Protein AF-A0A5N5SXF2-F1 (afdb_monomer_lite)

Sequence (276 aa):
YEFKPVAGTAQCWAIAVRDNFENQRIPSYTVRIRQNPEGLQEINGKEMPPDKIMENVTCDQGFTLMTVYKIKDGYKVLLVYTLTAVVKSSAITIFPVDGNMRHAVRGLCGNFNIKRDDDKIGPKGCLYTDDQLFEYSWTSSEGDGCDQKKEEQMQTQVKNYQKNCPKRRNTSSKLDFTNIYQLTDDDCTENIYPVQKKGPTWCAAYEPTLKCKSGCVQVGFKLTKVNAGCWPSDKVPDDVIPGEKKGYITNPPAEKAPVNVILAVKEAKSCVKQKH

Radius of gyration: 22.97 Å; chains: 1; bounding box: 52×39×68 Å

Foldseek 3Di:
DEWADAAADPFKIKDFACDPPDPDPDGPDIWIWGAALQKTQDIPPHGDPPPDQKDFDADPVRHGQWMWGDDPAYIWIGGPPFWIWGIGSVDIDIGGLDPVQQQVYAYCCARNVQDPQQRLQAPLQFRDPDSLLSNLSRYDNDDPRHPVVVNVVSVVVNVVCSVDGDGDDPPPDDDDDDRPAPLPLVVFWAWWWFWDDDPQKIKTFQGTFIDGDPQKDQTDWDWDKGKIAIDGPVDQDPQCVVCVVVRTGRHGDPDHHPDIDIDTDIGRPGIHHDDD

InterPro domains:
  IPR001846 von Willebrand factor, type D domain [PF00094] (28-125)
  IPR001846 von Willebrand factor, type D domain [PS51233] (1-147)

pLDDT: mean 76.85, std 16.62, range [33.41, 97.56]

Structure (mmCIF, N/CA/C/O backbone):
data_AF-A0A5N5SXF2-F1
#
_entry.id   AF-A0A5N5SXF2-F1
#
loop_
_atom_site.group_PDB
_atom_site.id
_atom_site.type_symbol
_atom_site.label_atom_id
_atom_site.label_alt_id
_atom_site.label_comp_id
_atom_site.label_asym_id
_atom_site.label_entity_id
_atom_site.label_seq_id
_atom_site.pdbx_PDB_ins_code
_atom_site.Cartn_x
_atom_site.Cartn_y
_atom_site.Cartn_z
_atom_site.occupancy
_atom_site.B_iso_or_equiv
_atom_site.auth_seq_id
_atom_site.auth_comp_id
_atom_site.auth_asym_id
_atom_site.auth_atom_id
_atom_site.pdbx_PDB_model_num
ATOM 1 N N . TYR A 1 1 ? -5.793 10.314 7.765 1.00 46.44 1 TYR A N 1
ATOM 2 C CA . TYR A 1 1 ? -6.317 8.963 7.474 1.00 46.44 1 TYR A CA 1
ATOM 3 C C . TYR A 1 1 ? -6.719 8.289 8.770 1.00 46.44 1 TYR A C 1
ATOM 5 O O . TYR A 1 1 ? -5.975 8.435 9.732 1.00 46.44 1 TYR A O 1
ATOM 13 N N . GLU A 1 2 ? -7.879 7.636 8.826 1.00 48.69 2 GLU A N 1
ATOM 14 C CA . GLU A 1 2 ? -8.277 6.779 9.955 1.00 48.69 2 GLU A CA 1
ATOM 15 C C . GLU A 1 2 ? -8.451 5.339 9.485 1.00 48.69 2 GLU A C 1
ATOM 17 O O . GLU A 1 2 ? -9.090 5.113 8.461 1.00 48.69 2 GLU A O 1
ATOM 22 N N . PHE A 1 3 ? -7.926 4.384 10.249 1.00 48.50 3 PHE A N 1
ATOM 23 C CA . PHE A 1 3 ? -8.147 2.957 10.015 1.00 48.50 3 PHE A CA 1
ATOM 24 C C . PHE A 1 3 ? -9.065 2.402 11.089 1.00 48.50 3 PHE A C 1
ATOM 26 O O . PHE A 1 3 ? -8.728 2.471 12.274 1.00 48.50 3 PHE A O 1
ATOM 33 N N . LYS A 1 4 ? -10.215 1.878 10.669 1.00 47.88 4 LYS A N 1
ATOM 34 C CA . LYS A 1 4 ? -11.230 1.328 11.566 1.00 47.88 4 LYS A CA 1
ATOM 35 C C . LYS A 1 4 ? -11.460 -0.141 11.222 1.00 47.88 4 LYS A C 1
ATOM 37 O O . LYS A 1 4 ? -11.756 -0.423 10.057 1.00 47.88 4 LYS A O 1
ATOM 42 N N . PRO A 1 5 ? -11.320 -1.069 12.180 1.00 50.00 5 PRO A N 1
ATOM 43 C CA . PRO A 1 5 ? -11.905 -2.385 12.017 1.00 50.00 5 PRO A CA 1
ATOM 44 C C . PRO A 1 5 ? -13.432 -2.244 12.087 1.00 50.00 5 PRO A C 1
ATOM 46 O O . PRO A 1 5 ? -13.971 -1.349 12.745 1.00 50.00 5 PRO A O 1
ATOM 49 N N . VAL A 1 6 ? -14.135 -3.129 11.404 1.00 46.84 6 VAL A N 1
ATOM 50 C CA . VAL A 1 6 ? -15.569 -3.343 11.607 1.00 46.84 6 VAL A CA 1
ATOM 51 C C . VAL A 1 6 ? -15.726 -4.534 12.553 1.00 46.84 6 VAL A C 1
ATOM 53 O O . VAL A 1 6 ? -14.992 -5.515 12.428 1.00 46.84 6 VAL A O 1
ATOM 56 N N . ALA A 1 7 ? -16.635 -4.442 13.525 1.00 41.31 7 ALA A N 1
ATOM 57 C CA . ALA A 1 7 ? -16.819 -5.485 14.532 1.00 41.31 7 ALA A CA 1
ATOM 58 C C . ALA A 1 7 ? -17.213 -6.842 13.908 1.00 41.31 7 ALA A C 1
ATOM 60 O O . ALA A 1 7 ? -17.853 -6.910 12.863 1.00 41.31 7 ALA A O 1
ATOM 61 N N . GLY A 1 8 ? -16.854 -7.942 14.579 1.00 39.03 8 GLY A N 1
ATOM 62 C CA . GLY A 1 8 ? -17.520 -9.240 14.404 1.00 39.03 8 GLY A CA 1
ATOM 63 C C . GLY A 1 8 ? -17.156 -10.097 13.189 1.00 39.03 8 GLY A C 1
ATOM 64 O O . GLY A 1 8 ? -17.592 -11.242 13.130 1.00 39.03 8 GLY A O 1
ATOM 65 N N . THR A 1 9 ? -16.306 -9.639 12.274 1.00 36.22 9 THR A N 1
ATOM 66 C CA . THR A 1 9 ? -15.713 -10.518 11.254 1.00 36.22 9 THR A CA 1
ATOM 67 C C . THR A 1 9 ? -14.201 -10.461 11.339 1.00 36.22 9 THR A C 1
ATOM 69 O O . THR A 1 9 ? -13.618 -9.443 11.703 1.00 36.22 9 THR A O 1
ATOM 72 N N . ALA A 1 10 ? -13.541 -11.556 10.981 1.00 33.41 10 ALA A N 1
ATOM 73 C CA . ALA A 1 10 ? -12.089 -11.596 10.922 1.00 33.41 10 ALA A CA 1
ATOM 74 C C . ALA A 1 10 ? -11.492 -10.614 9.887 1.00 33.41 10 ALA A C 1
ATOM 76 O O . ALA A 1 10 ? -10.271 -10.509 9.838 1.00 33.41 10 ALA A O 1
ATOM 77 N N . GLN A 1 11 ? -12.280 -9.905 9.055 1.00 51.72 11 GLN A N 1
ATOM 78 C CA . GLN A 1 11 ? -11.742 -9.206 7.883 1.00 51.72 11 GLN A CA 1
ATOM 79 C C . GLN A 1 11 ? -12.656 -8.116 7.240 1.00 51.72 11 GLN A C 1
ATOM 81 O O . GLN A 1 11 ? -12.937 -8.142 6.039 1.00 51.72 11 GLN A O 1
ATOM 86 N N . CYS A 1 12 ? -13.032 -7.069 7.976 1.00 45.59 12 CYS A N 1
ATOM 87 C CA . CYS A 1 12 ? -13.569 -5.837 7.372 1.00 45.59 12 CYS A CA 1
ATOM 88 C C . CYS A 1 12 ? -12.780 -4.620 7.878 1.00 45.59 12 CYS A C 1
ATOM 90 O O . CYS A 1 12 ? -12.764 -4.341 9.076 1.00 45.59 12 CYS A O 1
ATOM 92 N N . TRP A 1 13 ? -12.119 -3.895 6.970 1.00 54.41 13 TRP A N 1
ATOM 93 C CA . TRP A 1 13 ? -11.267 -2.749 7.302 1.00 54.41 13 TRP A CA 1
ATOM 94 C C . TRP A 1 13 ? -11.679 -1.524 6.491 1.00 54.41 13 TRP A C 1
ATOM 96 O O . TRP A 1 13 ? -11.732 -1.565 5.262 1.00 54.41 13 TR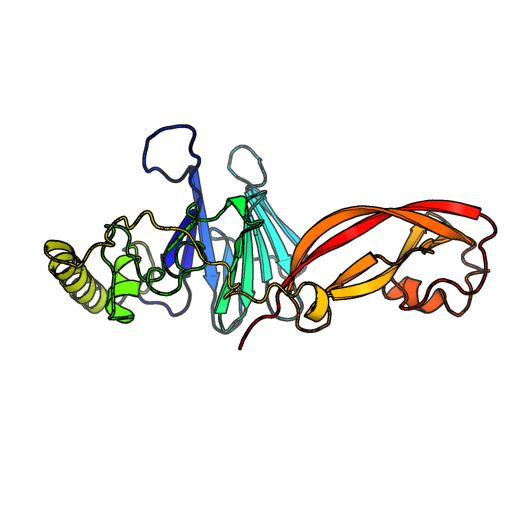P A O 1
ATOM 106 N N . ALA A 1 14 ? -11.942 -0.408 7.167 1.00 53.91 14 ALA A N 1
ATOM 107 C CA . ALA A 1 14 ? -12.202 0.872 6.524 1.00 53.91 14 ALA A CA 1
ATOM 108 C C . ALA A 1 14 ? -10.961 1.773 6.598 1.00 53.91 14 ALA A C 1
ATOM 110 O O . ALA A 1 14 ? -10.430 2.031 7.680 1.00 53.91 14 ALA A O 1
ATOM 111 N N . ILE A 1 15 ? -10.526 2.284 5.446 1.00 61.34 15 ILE A N 1
ATOM 112 C CA . ILE A 1 15 ? -9.561 3.374 5.312 1.00 61.34 15 ILE A CA 1
ATOM 113 C C . ILE A 1 15 ? -10.360 4.652 5.048 1.00 61.34 15 ILE A C 1
ATOM 115 O O . ILE A 1 15 ? -10.850 4.883 3.944 1.00 61.34 15 ILE A O 1
ATOM 119 N N . ALA A 1 16 ? -10.500 5.500 6.059 1.00 57.75 16 ALA A N 1
ATOM 120 C CA . ALA A 1 16 ? -11.095 6.818 5.899 1.00 57.75 16 ALA A CA 1
ATOM 121 C C . ALA A 1 16 ? -10.012 7.835 5.522 1.00 57.75 16 ALA A C 1
ATOM 123 O O . ALA A 1 16 ? -9.030 8.035 6.252 1.00 57.75 16 ALA A O 1
ATOM 124 N N . VAL A 1 17 ? -10.199 8.505 4.388 1.00 56.88 17 VAL A N 1
ATOM 125 C CA . VAL A 1 17 ? -9.301 9.551 3.899 1.00 56.88 17 VAL A CA 1
ATOM 126 C C . VAL A 1 17 ? -9.895 10.902 4.257 1.00 56.88 17 VAL A C 1
ATOM 128 O O . VAL A 1 17 ? -11.055 11.181 3.971 1.00 56.88 17 VAL A O 1
ATOM 131 N N . ARG A 1 18 ? -9.106 11.735 4.937 1.00 57.09 18 ARG A N 1
ATOM 132 C CA . ARG A 1 18 ? -9.498 13.111 5.248 1.00 57.09 18 ARG A CA 1
ATOM 133 C C . ARG A 1 18 ? -8.838 14.036 4.253 1.00 57.09 18 ARG A C 1
ATOM 135 O O . ARG A 1 18 ? -7.625 13.928 4.075 1.00 57.09 18 ARG A O 1
ATOM 142 N N . ASP A 1 19 ? -9.614 14.952 3.708 1.00 41.91 19 ASP A N 1
ATOM 143 C CA . ASP A 1 19 ? -9.081 16.170 3.128 1.00 41.91 19 ASP A CA 1
ATOM 144 C C . ASP A 1 19 ? -9.042 17.266 4.201 1.00 41.91 19 ASP A C 1
ATOM 146 O O . ASP A 1 19 ? -9.850 17.279 5.129 1.00 41.91 19 ASP A O 1
ATOM 150 N N . ASN A 1 20 ? -8.042 18.136 4.118 1.00 45.28 20 ASN A N 1
ATOM 151 C CA . ASN A 1 20 ? -7.726 19.136 5.137 1.00 45.28 20 ASN A CA 1
ATOM 152 C C . ASN A 1 20 ? -8.276 20.531 4.775 1.00 45.28 20 ASN A C 1
ATOM 154 O O . ASN A 1 20 ? -7.969 21.495 5.473 1.00 45.28 20 ASN A O 1
ATOM 158 N N . PHE A 1 21 ? -9.039 20.654 3.679 1.00 42.97 21 PHE A N 1
ATOM 159 C CA . PHE A 1 21 ? -9.523 21.946 3.171 1.00 42.97 21 PHE A CA 1
ATOM 160 C C . PHE A 1 21 ? -10.614 22.590 4.029 1.00 42.97 21 PHE A C 1
ATOM 162 O O . PHE A 1 21 ? -10.699 23.814 4.082 1.00 42.97 21 PHE A O 1
ATOM 169 N N . GLU A 1 22 ? -11.399 21.802 4.757 1.00 43.75 22 GLU A N 1
ATOM 170 C CA . GLU A 1 22 ? -12.381 22.321 5.701 1.00 43.75 22 GLU A CA 1
ATOM 171 C C . GLU A 1 22 ? -12.043 21.779 7.086 1.00 43.75 22 GLU A C 1
ATOM 173 O O . GLU A 1 22 ? -11.877 20.577 7.262 1.00 43.75 22 GLU A O 1
ATOM 178 N N . ASN A 1 23 ? -11.951 22.646 8.096 1.00 44.81 23 ASN A N 1
ATOM 179 C CA . ASN A 1 23 ? -11.674 22.306 9.504 1.00 44.81 23 ASN A CA 1
ATOM 180 C C . ASN A 1 23 ? -12.732 21.374 10.161 1.00 44.81 23 ASN A C 1
ATOM 182 O O . ASN A 1 23 ? -12.841 21.291 11.387 1.00 44.81 23 ASN A O 1
ATOM 186 N N . GLN A 1 24 ? -13.531 20.665 9.367 1.00 43.72 24 GLN A N 1
ATOM 187 C CA . GLN A 1 24 ? -14.523 19.693 9.782 1.00 43.72 24 GLN A CA 1
ATOM 188 C C . GLN A 1 24 ? -13.889 18.295 9.858 1.00 43.72 24 GLN A C 1
ATOM 190 O O . GLN A 1 24 ? -13.106 17.877 9.011 1.00 43.72 24 GLN A O 1
ATOM 195 N N . ARG A 1 25 ? -14.223 17.518 10.897 1.00 52.69 25 ARG A N 1
ATOM 196 C CA . ARG A 1 25 ? -13.738 16.132 11.067 1.00 52.69 25 ARG A CA 1
ATOM 197 C C . ARG A 1 25 ? -14.488 15.142 10.159 1.00 52.69 25 ARG A C 1
ATOM 199 O O . ARG A 1 25 ? -14.840 14.060 10.623 1.00 52.69 25 ARG A O 1
ATOM 206 N N . ILE A 1 26 ? -14.740 15.502 8.906 1.00 51.94 26 ILE A N 1
ATOM 207 C CA . ILE A 1 26 ? -15.484 14.678 7.951 1.00 51.94 26 ILE A CA 1
ATOM 208 C C . ILE A 1 26 ? -14.478 14.037 6.985 1.00 51.94 26 ILE A C 1
ATOM 210 O O . ILE A 1 26 ? -13.629 14.740 6.438 1.00 51.94 26 ILE A O 1
ATOM 214 N N . PRO A 1 27 ? -14.483 12.704 6.814 1.00 58.12 27 PRO A N 1
ATOM 215 C CA . PRO A 1 27 ? -13.683 12.073 5.775 1.00 58.12 27 PRO A CA 1
ATOM 216 C C . PRO A 1 27 ? -14.237 12.450 4.400 1.00 58.12 27 PRO A C 1
ATOM 218 O O . PRO A 1 27 ? -15.435 12.336 4.161 1.00 58.12 27 PRO A O 1
ATOM 221 N N . SER A 1 28 ? -13.361 12.855 3.488 1.00 60.06 28 SER A N 1
ATOM 222 C CA . SER A 1 28 ? -13.742 13.227 2.120 1.00 60.06 28 SER A CA 1
ATOM 223 C C . SER A 1 28 ? -14.152 12.018 1.293 1.00 60.06 28 SER A C 1
ATOM 225 O O . SER A 1 28 ? -14.950 12.141 0.373 1.00 60.06 28 SER A O 1
ATOM 227 N N . TYR A 1 29 ? -13.631 10.838 1.637 1.00 64.62 29 TYR A N 1
ATOM 228 C CA . TYR A 1 29 ? -14.147 9.555 1.176 1.00 64.62 29 TYR A CA 1
ATOM 229 C C . TYR A 1 29 ? -13.744 8.428 2.134 1.00 64.62 29 TYR A C 1
ATOM 231 O O . TYR A 1 29 ? -12.775 8.531 2.894 1.00 64.62 29 TYR A O 1
ATOM 239 N N . THR A 1 30 ? -14.491 7.325 2.078 1.00 70.31 30 THR A N 1
ATOM 240 C CA . THR A 1 30 ? -14.185 6.089 2.808 1.00 70.31 30 THR A CA 1
ATOM 241 C C . THR A 1 30 ? -13.930 4.967 1.814 1.00 70.31 30 THR A C 1
ATOM 243 O O . THR A 1 30 ? -14.713 4.757 0.890 1.00 70.31 30 THR A O 1
ATOM 246 N N . VAL A 1 31 ? -12.830 4.245 2.011 1.00 73.31 31 VAL A N 1
ATOM 247 C CA . VAL A 1 31 ? -12.521 3.004 1.303 1.00 73.31 31 VAL A CA 1
ATOM 248 C C . VAL A 1 31 ? -12.798 1.845 2.244 1.00 73.31 31 VAL A C 1
ATOM 250 O O . VAL A 1 31 ? -12.161 1.737 3.288 1.00 73.31 31 VAL A O 1
ATOM 253 N N . ARG A 1 32 ? -13.741 0.977 1.894 1.00 75.38 32 ARG A N 1
ATOM 254 C CA . ARG A 1 32 ? -14.038 -0.254 2.628 1.00 75.38 32 ARG A CA 1
ATOM 255 C C . ARG A 1 32 ? -13.379 -1.418 1.905 1.00 75.38 32 ARG A C 1
ATOM 257 O O . ARG A 1 32 ? -13.662 -1.645 0.734 1.00 75.38 32 ARG A O 1
ATOM 264 N N . ILE A 1 33 ? -12.494 -2.119 2.600 1.00 76.25 33 ILE A N 1
ATOM 265 C CA . ILE A 1 33 ? -11.815 -3.319 2.121 1.00 76.25 33 ILE A CA 1
ATOM 266 C C . ILE A 1 33 ? -12.368 -4.492 2.922 1.00 76.25 33 ILE A C 1
ATOM 268 O O . ILE A 1 33 ? -12.149 -4.578 4.134 1.00 76.25 33 ILE A O 1
ATOM 272 N N . ARG A 1 34 ? -13.065 -5.401 2.243 1.00 74.94 34 ARG A N 1
ATOM 273 C CA . ARG A 1 34 ? -13.441 -6.692 2.816 1.00 74.94 34 ARG A CA 1
ATOM 274 C C . ARG A 1 34 ? -12.447 -7.733 2.367 1.00 74.94 34 ARG A C 1
ATOM 276 O O . ARG A 1 34 ? -12.126 -7.835 1.184 1.00 74.94 34 ARG A O 1
ATOM 283 N N . GLN A 1 35 ? -11.973 -8.515 3.312 1.00 74.88 35 GLN A N 1
ATOM 284 C CA . GLN A 1 35 ? -11.067 -9.620 3.066 1.00 74.88 35 GLN A CA 1
ATOM 285 C C . GLN A 1 35 ? -11.705 -10.897 3.647 1.00 74.88 35 GLN A C 1
ATOM 287 O O . GLN A 1 35 ? -12.691 -10.833 4.374 1.00 74.88 35 GLN A O 1
ATOM 292 N N . ASN A 1 36 ? -11.205 -12.070 3.291 1.00 69.94 36 ASN A N 1
ATOM 293 C CA . ASN A 1 36 ? -11.425 -13.317 4.011 1.00 69.94 36 ASN A CA 1
ATOM 294 C C . ASN A 1 36 ? -10.090 -14.126 4.035 1.00 69.94 36 ASN A C 1
ATOM 296 O O . ASN A 1 36 ? -9.068 -13.629 3.535 1.00 69.94 36 ASN A O 1
ATOM 300 N N . PRO A 1 37 ? -10.034 -15.361 4.571 1.00 71.69 37 PRO A N 1
ATOM 301 C CA . PRO A 1 37 ? -8.834 -16.203 4.473 1.00 71.69 37 PRO A CA 1
ATOM 302 C C . PRO A 1 37 ? -8.401 -16.563 3.036 1.00 71.69 37 PRO A C 1
ATOM 304 O O . PRO A 1 37 ? -7.291 -17.044 2.839 1.00 71.69 37 PRO A O 1
ATOM 307 N N . GLU A 1 38 ? -9.231 -16.316 2.025 1.00 69.50 38 GLU A N 1
ATOM 308 C CA . GLU A 1 38 ? -8.936 -16.494 0.596 1.00 69.50 38 GLU A CA 1
ATOM 309 C C . GLU A 1 38 ? -8.370 -15.210 -0.052 1.00 69.50 38 GLU A C 1
ATOM 311 O O . GLU A 1 38 ? -7.852 -15.252 -1.166 1.00 69.50 38 GLU A O 1
ATOM 316 N N . GLY A 1 39 ? -8.398 -14.067 0.646 1.00 68.62 39 GLY A N 1
ATOM 317 C CA . GLY A 1 39 ? -7.855 -12.786 0.181 1.00 68.62 39 GLY A CA 1
ATOM 318 C C . GLY A 1 39 ? -8.904 -11.676 0.103 1.00 68.62 39 GLY A C 1
ATOM 319 O O . GLY A 1 39 ? -9.899 -11.697 0.823 1.00 68.62 39 GLY A O 1
ATOM 320 N N . LEU A 1 40 ? -8.663 -10.659 -0.732 1.00 76.88 40 LEU A N 1
ATOM 321 C CA . LEU A 1 40 ? -9.625 -9.572 -0.949 1.00 76.88 40 LEU A CA 1
ATOM 322 C C . LEU A 1 40 ? -10.940 -10.131 -1.501 1.00 76.88 40 LEU A C 1
ATOM 324 O O . LEU A 1 40 ? -10.918 -10.869 -2.481 1.00 76.88 40 LEU A O 1
ATOM 328 N N . GLN A 1 41 ? -12.047 -9.722 -0.893 1.00 80.31 41 GLN A N 1
ATOM 329 C CA . GLN A 1 41 ? -13.400 -10.051 -1.329 1.00 80.31 41 GLN A CA 1
ATOM 330 C C . GLN A 1 41 ? -13.971 -8.893 -2.134 1.00 80.31 41 GLN A C 1
ATOM 332 O O . GLN A 1 41 ? -14.231 -9.016 -3.324 1.00 80.31 41 GLN A O 1
ATOM 337 N N . GLU A 1 42 ? -14.067 -7.723 -1.502 1.00 80.38 42 GLU A N 1
ATOM 338 C CA . GLU A 1 42 ? -14.675 -6.554 -2.119 1.00 80.38 42 GLU A CA 1
ATOM 339 C C . GLU A 1 42 ? -13.954 -5.266 -1.724 1.00 80.38 42 GLU A C 1
ATOM 341 O O . GLU A 1 42 ? -13.385 -5.138 -0.633 1.00 80.38 42 GLU A O 1
ATOM 346 N N . ILE A 1 43 ? -14.007 -4.287 -2.623 1.00 77.44 43 ILE A N 1
ATOM 347 C CA . ILE A 1 43 ? -13.616 -2.906 -2.363 1.00 77.44 43 ILE A CA 1
ATOM 348 C C . ILE A 1 43 ? -14.827 -2.030 -2.637 1.00 77.44 43 ILE A C 1
ATOM 350 O O . ILE A 1 43 ? -15.357 -2.021 -3.745 1.00 77.44 43 ILE A O 1
ATOM 354 N N . ASN A 1 44 ? -15.277 -1.293 -1.620 1.00 77.25 44 ASN A N 1
ATOM 355 C CA . ASN A 1 44 ? -16.486 -0.466 -1.681 1.00 77.25 44 ASN A CA 1
ATOM 356 C C . ASN A 1 44 ? -17.719 -1.231 -2.207 1.00 77.25 44 ASN A C 1
ATOM 358 O O . ASN A 1 44 ? -18.496 -0.690 -2.990 1.00 77.25 44 ASN A O 1
ATOM 362 N N . GLY A 1 45 ? -17.885 -2.493 -1.793 1.00 76.94 45 GLY A N 1
ATOM 363 C CA . GLY A 1 45 ? -19.010 -3.342 -2.203 1.00 76.94 45 GLY A CA 1
ATOM 364 C C . GLY A 1 45 ? -18.903 -3.922 -3.618 1.00 76.94 45 GLY A C 1
ATOM 365 O O . GLY A 1 45 ? -19.890 -4.427 -4.141 1.00 76.94 45 GLY A O 1
ATOM 366 N N . LYS A 1 46 ? -17.739 -3.811 -4.274 1.00 82.12 46 LYS A N 1
ATOM 367 C CA . LYS A 1 46 ? -17.488 -4.390 -5.600 1.00 82.12 46 LYS A CA 1
ATOM 368 C C . LYS A 1 46 ? -16.368 -5.418 -5.540 1.00 82.12 46 LYS A C 1
ATOM 370 O O . LYS A 1 46 ? -15.284 -5.125 -5.032 1.00 82.12 46 LYS A O 1
ATOM 375 N N . GLU A 1 47 ? -16.617 -6.595 -6.098 1.00 84.06 47 GLU A N 1
ATOM 376 C CA . GLU A 1 47 ? -15.596 -7.627 -6.270 1.00 84.06 47 GLU A CA 1
ATOM 377 C C . GLU A 1 47 ? -14.621 -7.259 -7.392 1.00 84.06 47 GLU A C 1
ATOM 379 O O . GLU A 1 47 ? -14.977 -6.594 -8.370 1.00 84.06 47 GLU A O 1
ATOM 384 N N . MET A 1 48 ? -13.374 -7.708 -7.257 1.00 84.62 48 MET A N 1
ATOM 385 C CA . MET A 1 48 ? -12.398 -7.605 -8.337 1.00 84.62 48 MET A CA 1
ATOM 386 C C . MET A 1 48 ? -12.748 -8.629 -9.429 1.00 84.62 48 MET A C 1
ATOM 388 O O . MET A 1 48 ? -12.763 -9.824 -9.126 1.00 84.62 48 MET A O 1
ATOM 392 N N . PRO A 1 49 ? -12.964 -8.219 -10.695 1.00 84.81 49 PRO A N 1
ATOM 393 C CA . PRO A 1 49 ? -13.279 -9.167 -11.758 1.00 84.81 49 PRO A CA 1
ATOM 394 C C . PRO A 1 49 ? -12.166 -10.215 -11.928 1.00 84.81 49 PRO A C 1
ATOM 396 O O . PRO A 1 49 ? -10.983 -9.850 -11.949 1.00 84.81 49 PRO A O 1
ATOM 399 N N . PRO A 1 50 ? -12.502 -11.513 -12.045 1.00 81.88 50 PRO A N 1
ATOM 400 C CA . PRO A 1 50 ? -11.522 -12.601 -11.990 1.00 81.88 50 PRO A CA 1
ATOM 401 C C . PRO A 1 50 ? -10.513 -12.575 -13.147 1.00 81.88 50 PRO A C 1
ATOM 403 O O . PRO A 1 50 ? -9.368 -13.008 -12.976 1.00 81.88 50 PRO A O 1
ATOM 406 N N . ASP A 1 51 ? -10.934 -12.046 -14.295 1.00 86.75 51 ASP A N 1
ATOM 407 C CA . ASP A 1 51 ? -10.190 -11.896 -15.545 1.00 86.75 51 ASP A CA 1
ATOM 408 C C . ASP A 1 51 ? -9.311 -10.634 -15.588 1.00 86.75 51 ASP A C 1
ATOM 410 O O . ASP A 1 51 ? -8.382 -10.547 -16.396 1.00 86.75 51 ASP A O 1
ATOM 414 N N . LYS A 1 52 ? -9.547 -9.665 -14.697 1.00 85.44 52 LYS A N 1
ATOM 415 C CA . LYS A 1 52 ? -8.775 -8.422 -14.653 1.00 85.44 52 LYS A CA 1
ATOM 416 C C . LYS A 1 52 ? -7.547 -8.542 -13.753 1.00 85.44 52 LYS A C 1
ATOM 418 O O . LYS A 1 52 ? -7.583 -9.055 -12.637 1.00 85.44 52 LYS A O 1
ATOM 423 N N . ILE A 1 53 ? -6.439 -7.968 -14.220 1.00 86.12 53 ILE A N 1
ATOM 424 C CA . ILE A 1 53 ? -5.214 -7.779 -13.421 1.00 86.12 53 ILE A CA 1
ATOM 425 C C . ILE A 1 53 ? -5.172 -6.417 -12.715 1.00 86.12 53 ILE A C 1
ATOM 427 O O . ILE A 1 53 ? -4.372 -6.218 -11.801 1.00 86.12 53 ILE A O 1
ATOM 431 N N . MET A 1 54 ? -6.017 -5.477 -13.146 1.00 89.38 54 MET A N 1
ATOM 432 C CA . MET A 1 54 ? -6.082 -4.105 -12.651 1.00 89.38 54 MET A CA 1
ATOM 433 C C . MET A 1 54 ? -7.500 -3.550 -12.817 1.00 89.38 54 MET A C 1
ATOM 435 O O . MET A 1 54 ? -8.109 -3.771 -13.860 1.00 89.38 54 MET A O 1
ATOM 439 N N . GLU A 1 55 ? -7.987 -2.813 -11.819 1.00 89.50 55 GLU A N 1
ATOM 440 C CA . GLU A 1 55 ? -9.272 -2.110 -11.869 1.00 89.50 55 GLU A CA 1
ATOM 441 C C . GLU A 1 55 ? -9.182 -0.747 -11.174 1.00 89.50 55 GLU A C 1
ATOM 443 O O . GLU A 1 55 ? -8.584 -0.619 -10.104 1.00 89.50 55 GLU A O 1
ATOM 448 N N . ASN A 1 56 ? -9.783 0.280 -11.776 1.00 87.06 56 ASN A N 1
ATOM 449 C CA . ASN A 1 56 ? -9.918 1.598 -11.158 1.00 87.06 56 ASN A CA 1
ATOM 450 C C . ASN A 1 56 ? -11.258 1.702 -10.432 1.00 87.06 56 ASN A C 1
ATOM 452 O O . ASN A 1 56 ? -12.303 1.399 -11.002 1.00 87.06 56 ASN A O 1
ATOM 456 N N . VAL A 1 57 ? -11.233 2.208 -9.201 1.00 81.12 57 VAL A N 1
ATOM 457 C CA . VAL A 1 57 ? -12.444 2.576 -8.465 1.00 81.12 57 VAL A CA 1
ATOM 458 C C . VAL A 1 57 ? -12.587 4.088 -8.528 1.00 81.12 57 VAL A C 1
ATOM 460 O O . VAL A 1 57 ? -11.712 4.825 -8.064 1.00 81.12 57 VAL A O 1
ATOM 463 N N . THR A 1 58 ? -13.686 4.549 -9.114 1.00 81.12 58 THR A N 1
ATOM 464 C CA . THR A 1 58 ? -13.994 5.969 -9.290 1.00 81.12 58 THR A CA 1
ATOM 465 C C . THR A 1 58 ? -15.073 6.438 -8.316 1.00 81.12 58 THR A C 1
ATOM 467 O O . THR A 1 58 ? -15.890 5.635 -7.866 1.00 81.12 58 THR A O 1
ATOM 470 N N . CYS A 1 59 ? -15.090 7.731 -7.993 1.00 73.25 59 CYS A N 1
ATOM 471 C CA . CYS A 1 59 ? -16.241 8.364 -7.346 1.00 73.25 59 CYS A CA 1
ATOM 472 C C . CYS A 1 59 ? -17.350 8.673 -8.367 1.00 73.25 59 CYS A C 1
ATOM 474 O O . CYS A 1 59 ? -17.147 8.532 -9.576 1.00 73.25 59 CYS A O 1
ATOM 476 N N . ASP A 1 60 ? -18.495 9.160 -7.886 1.00 74.56 60 ASP A N 1
ATOM 477 C CA . ASP A 1 60 ? -19.659 9.522 -8.716 1.00 74.56 60 ASP A CA 1
ATOM 478 C C . ASP A 1 60 ? -19.360 10.639 -9.731 1.00 74.56 60 ASP A C 1
ATOM 480 O O . ASP A 1 60 ? -20.033 10.767 -10.748 1.00 74.56 60 ASP A O 1
ATOM 484 N N . GLN A 1 61 ? -18.309 11.425 -9.487 1.00 74.38 61 GLN A N 1
ATOM 485 C CA . GLN A 1 61 ? -17.825 12.468 -10.397 1.00 74.38 61 GLN A CA 1
ATOM 486 C C . GLN A 1 61 ? -16.844 11.934 -11.460 1.00 74.38 61 GLN A C 1
ATOM 488 O O . GLN A 1 61 ? -16.319 12.706 -12.257 1.00 74.38 61 GLN A O 1
ATOM 493 N N . GLY A 1 62 ? -16.551 10.630 -11.465 1.00 76.38 62 GLY A N 1
ATOM 494 C CA . GLY A 1 62 ? -15.661 9.982 -12.434 1.00 76.38 62 GLY A CA 1
ATOM 495 C C . GLY A 1 62 ? -14.166 10.045 -12.098 1.00 76.38 62 GLY A C 1
ATOM 496 O O . GLY A 1 62 ? -13.358 9.449 -12.810 1.00 76.38 62 GLY A O 1
ATOM 497 N N . PHE A 1 63 ? -13.761 10.703 -11.006 1.00 77.62 63 PHE A N 1
ATOM 498 C CA . PHE A 1 63 ? -12.360 10.710 -10.575 1.00 77.62 63 PHE A CA 1
ATOM 499 C C . PHE A 1 63 ? -11.951 9.357 -9.996 1.00 77.62 63 PHE A C 1
ATOM 501 O O . PHE A 1 63 ? -12.671 8.778 -9.185 1.00 77.62 63 PHE A O 1
ATOM 508 N N . THR A 1 64 ? -10.766 8.865 -10.371 1.00 80.50 64 THR A N 1
ATOM 509 C CA . THR A 1 64 ? -10.202 7.636 -9.792 1.00 80.50 64 THR A CA 1
ATOM 510 C C . THR A 1 64 ? -9.756 7.895 -8.355 1.00 80.50 64 THR A C 1
ATOM 512 O O . THR A 1 64 ? -8.837 8.674 -8.119 1.00 80.50 64 THR A O 1
ATOM 515 N N . LEU A 1 65 ? -10.395 7.219 -7.401 1.00 76.81 65 LEU A N 1
ATOM 516 C CA . LEU A 1 65 ? -10.049 7.264 -5.978 1.00 76.81 65 LEU A CA 1
ATOM 517 C C . LEU A 1 65 ? -8.906 6.302 -5.646 1.00 76.81 65 LEU A C 1
ATOM 519 O O . LEU A 1 65 ? -8.044 6.594 -4.816 1.00 76.81 65 LEU A O 1
ATOM 523 N N . MET A 1 66 ? -8.900 5.138 -6.294 1.00 82.75 66 MET A N 1
ATOM 524 C CA . MET A 1 66 ? -7.874 4.119 -6.105 1.00 82.75 66 MET A CA 1
ATOM 525 C C . MET A 1 66 ? -7.769 3.199 -7.315 1.00 82.75 66 MET A C 1
ATOM 527 O O . MET A 1 66 ? -8.721 3.034 -8.080 1.00 82.75 66 MET A O 1
ATOM 531 N N . THR A 1 67 ? -6.623 2.539 -7.422 1.00 86.56 67 THR A N 1
ATOM 532 C CA . THR A 1 67 ? -6.392 1.472 -8.393 1.00 86.56 67 THR A CA 1
ATOM 533 C C . THR A 1 67 ? -6.047 0.185 -7.663 1.00 86.56 67 THR A C 1
ATOM 535 O O . THR A 1 67 ? -5.142 0.148 -6.829 1.00 86.56 67 THR A O 1
ATOM 538 N N . VAL A 1 68 ? -6.756 -0.882 -7.998 1.00 87.94 68 VAL A N 1
ATOM 539 C CA . VAL A 1 68 ? -6.585 -2.223 -7.445 1.00 87.94 68 VAL A CA 1
ATOM 540 C C . VAL A 1 68 ? -5.775 -3.039 -8.439 1.00 87.94 68 VAL A C 1
ATOM 542 O O . VAL A 1 68 ? -6.103 -3.068 -9.619 1.00 87.94 68 VAL A O 1
ATOM 545 N N . TYR A 1 69 ? -4.724 -3.703 -7.975 1.00 88.00 69 TYR A N 1
ATOM 546 C CA . TYR A 1 69 ? -3.889 -4.597 -8.770 1.00 88.00 69 TYR A CA 1
ATOM 547 C C . TYR A 1 69 ? -3.926 -5.997 -8.173 1.00 88.00 69 TYR A C 1
ATOM 549 O O . TYR A 1 69 ? -3.695 -6.164 -6.972 1.00 88.00 69 TYR A O 1
ATOM 557 N N . LYS A 1 70 ? -4.128 -7.007 -9.017 1.00 85.50 70 LYS A N 1
ATOM 558 C CA . LYS A 1 70 ? -3.918 -8.405 -8.641 1.00 85.50 70 LYS A CA 1
ATOM 559 C C . LYS A 1 70 ? -2.413 -8.672 -8.586 1.00 85.50 70 LYS A C 1
ATOM 561 O O . LYS A 1 70 ? -1.686 -8.365 -9.531 1.00 85.50 70 LYS A O 1
ATOM 566 N N . ILE A 1 71 ? -1.932 -9.205 -7.469 1.00 83.38 71 ILE A N 1
ATOM 567 C CA . ILE A 1 71 ? -0.541 -9.640 -7.293 1.00 83.38 71 ILE A CA 1
ATOM 568 C C . ILE A 1 71 ? -0.520 -11.147 -7.023 1.00 83.38 71 ILE A C 1
ATOM 570 O O . ILE A 1 71 ? -1.564 -11.754 -6.812 1.00 83.38 71 ILE A O 1
ATOM 574 N N . LYS A 1 72 ? 0.670 -11.760 -7.042 1.00 78.69 72 LYS A N 1
ATOM 575 C CA . LYS A 1 72 ? 0.827 -13.219 -6.914 1.00 78.69 72 LYS A CA 1
ATOM 576 C C . LYS A 1 72 ? 0.068 -13.807 -5.711 1.00 78.69 72 LYS A C 1
ATOM 578 O O . LYS A 1 72 ? -0.608 -14.813 -5.872 1.00 78.69 72 LYS A O 1
ATOM 583 N N . ASP A 1 73 ? 0.143 -13.136 -4.559 1.00 78.88 73 ASP A N 1
ATOM 584 C CA . ASP A 1 73 ? -0.373 -13.638 -3.277 1.00 78.88 73 ASP A CA 1
ATOM 585 C C . ASP A 1 73 ? -1.419 -12.694 -2.650 1.00 78.88 73 ASP A C 1
ATOM 587 O O . ASP A 1 73 ? -1.429 -12.488 -1.436 1.00 78.88 73 ASP A O 1
ATOM 591 N N . GLY A 1 74 ? -2.251 -12.045 -3.471 1.00 82.06 74 GLY A N 1
ATOM 592 C CA . GLY A 1 74 ? -3.316 -11.157 -2.996 1.00 82.06 74 GLY A CA 1
ATOM 593 C C . GLY A 1 74 ? -3.506 -9.929 -3.877 1.00 82.06 74 GLY A C 1
ATOM 594 O O . GLY A 1 74 ? -3.440 -10.008 -5.104 1.00 82.06 74 GLY A O 1
ATOM 595 N N . TYR A 1 75 ? -3.723 -8.775 -3.247 1.00 85.00 75 TYR A N 1
ATOM 596 C CA . TYR A 1 75 ? -4.052 -7.537 -3.950 1.00 85.00 75 TYR A CA 1
ATOM 597 C C . TYR A 1 75 ? -3.241 -6.355 -3.435 1.00 85.00 75 TYR A C 1
ATOM 599 O O . TYR A 1 75 ? -2.933 -6.252 -2.248 1.00 85.00 75 TYR A O 1
ATOM 607 N N . LYS A 1 76 ? -2.907 -5.439 -4.342 1.00 85.06 76 LYS A N 1
ATOM 608 C CA . LYS A 1 76 ? -2.306 -4.144 -4.027 1.00 85.06 76 LYS A CA 1
ATOM 609 C C . LYS A 1 76 ? -3.290 -3.041 -4.396 1.00 85.06 76 LYS A C 1
ATOM 611 O O . LYS A 1 76 ? -3.612 -2.879 -5.567 1.00 85.06 76 LYS A O 1
ATOM 616 N N . VAL A 1 77 ? -3.727 -2.271 -3.411 1.00 84.62 77 VAL A N 1
ATOM 617 C CA . VAL A 1 77 ? -4.621 -1.124 -3.574 1.00 84.62 77 VAL A CA 1
ATOM 618 C C . VAL A 1 77 ? -3.793 0.147 -3.452 1.00 84.62 77 VAL A C 1
ATOM 620 O O . VAL A 1 77 ? -3.247 0.444 -2.392 1.00 84.62 77 VAL A O 1
ATOM 623 N N . LEU A 1 78 ? -3.678 0.889 -4.547 1.00 82.62 78 LEU A N 1
ATOM 624 C CA . LEU A 1 78 ? -3.047 2.200 -4.577 1.00 82.62 78 LEU A CA 1
ATOM 625 C C . LEU A 1 78 ? -4.125 3.260 -4.362 1.00 82.62 78 LEU A C 1
ATOM 627 O O . LEU A 1 78 ? -4.889 3.544 -5.283 1.00 82.62 78 LEU A O 1
ATOM 631 N N . LEU A 1 79 ? -4.180 3.845 -3.167 1.00 79.25 79 LEU A N 1
ATOM 632 C CA . LEU A 1 79 ? -4.972 5.043 -2.915 1.00 79.25 79 LEU A CA 1
ATOM 633 C C . LEU A 1 79 ? -4.192 6.223 -3.485 1.00 79.25 79 LEU A C 1
ATOM 635 O O . LEU A 1 79 ? -3.042 6.469 -3.102 1.00 79.25 79 LEU A O 1
ATOM 639 N N . VAL A 1 80 ? -4.794 6.917 -4.448 1.00 71.69 80 VAL A N 1
ATOM 640 C CA . VAL A 1 80 ? -4.085 7.910 -5.259 1.00 71.69 80 VAL A CA 1
ATOM 641 C C . VAL A 1 80 ? -3.439 8.966 -4.343 1.00 71.69 80 VAL A C 1
ATOM 643 O O . VAL A 1 80 ? -4.074 9.459 -3.415 1.00 71.69 80 VAL A O 1
ATOM 646 N N . TYR A 1 81 ? -2.149 9.250 -4.578 1.00 69.00 81 TYR A N 1
ATOM 647 C CA . TYR A 1 81 ? -1.280 10.205 -3.860 1.00 69.00 81 TYR A CA 1
ATOM 648 C C . TYR A 1 81 ? -1.034 9.973 -2.360 1.00 69.00 81 TYR A C 1
ATOM 650 O O . TYR A 1 81 ? -0.447 10.841 -1.716 1.00 69.00 81 TYR A O 1
ATOM 658 N N . THR A 1 82 ? -1.471 8.853 -1.776 1.00 73.31 82 THR A N 1
ATOM 659 C CA . THR A 1 82 ? -1.574 8.773 -0.309 1.00 73.31 82 THR A CA 1
ATOM 660 C C . THR A 1 82 ? -1.021 7.475 0.262 1.00 73.31 82 THR A C 1
ATOM 662 O O . THR A 1 82 ? 0.053 7.463 0.854 1.00 73.31 82 THR A O 1
ATOM 665 N N . LEU A 1 83 ? -1.725 6.363 0.101 1.00 76.56 83 LEU A N 1
ATOM 666 C CA . LEU A 1 83 ? -1.406 5.105 0.766 1.00 76.56 83 LEU A CA 1
ATOM 667 C C . LEU A 1 83 ? -1.369 3.964 -0.244 1.00 76.56 83 LEU A C 1
ATOM 669 O O . LEU A 1 83 ? -2.143 3.927 -1.197 1.00 76.56 83 LEU A O 1
ATOM 673 N N . THR A 1 84 ? -0.526 2.975 0.017 1.00 80.19 84 THR A N 1
ATOM 674 C CA . THR A 1 84 ? -0.635 1.657 -0.608 1.00 80.19 84 THR A CA 1
ATOM 675 C C . THR A 1 84 ? -1.095 0.660 0.441 1.00 80.19 84 THR A C 1
ATOM 677 O O . THR A 1 84 ? -0.421 0.488 1.453 1.00 80.19 84 THR A O 1
ATOM 680 N N . ALA A 1 85 ? -2.212 -0.021 0.207 1.00 80.94 85 ALA A N 1
ATOM 681 C CA . ALA A 1 85 ? -2.615 -1.173 1.002 1.00 80.94 85 ALA A CA 1
ATOM 682 C C . ALA A 1 85 ? -2.267 -2.467 0.258 1.00 80.94 85 ALA A C 1
ATOM 684 O O . ALA A 1 85 ? -2.528 -2.601 -0.937 1.00 80.94 85 ALA A O 1
ATOM 685 N N . VAL A 1 86 ? -1.677 -3.427 0.959 1.00 81.19 86 VAL A N 1
ATOM 686 C CA . VAL A 1 86 ? -1.470 -4.790 0.471 1.00 81.19 86 VAL A CA 1
ATOM 687 C C . VAL A 1 86 ? -2.357 -5.713 1.275 1.00 81.19 86 VAL A C 1
ATOM 689 O O . VAL A 1 86 ? -2.217 -5.807 2.490 1.00 81.19 86 VAL A O 1
ATOM 692 N N . VAL A 1 87 ? -3.259 -6.383 0.572 1.00 79.19 87 VAL A N 1
ATOM 693 C CA . VAL A 1 87 ? -4.281 -7.256 1.137 1.00 79.19 87 VAL A CA 1
ATOM 694 C C . VAL A 1 87 ? -3.890 -8.689 0.801 1.00 79.19 87 VAL A C 1
ATOM 696 O O . VAL A 1 87 ? -3.958 -9.101 -0.359 1.00 79.19 87 VAL A O 1
ATOM 699 N N . LYS A 1 88 ? -3.445 -9.432 1.813 1.00 77.38 88 LYS A N 1
ATOM 700 C CA . LYS A 1 88 ? -3.164 -10.873 1.749 1.00 77.38 88 LYS A CA 1
ATOM 701 C C . LYS A 1 88 ? -4.103 -11.589 2.699 1.00 77.38 88 LYS A C 1
ATOM 703 O O . LYS A 1 88 ? -4.505 -10.982 3.677 1.00 77.38 88 LYS A O 1
ATOM 708 N N . SER A 1 89 ? -4.365 -12.876 2.492 1.00 73.19 89 SER A N 1
ATOM 709 C CA . SER A 1 89 ? -5.230 -13.696 3.360 1.00 73.19 89 SER A CA 1
ATOM 710 C C . SER A 1 89 ? -4.965 -13.560 4.867 1.00 73.19 89 SER A C 1
ATOM 712 O O . SER A 1 89 ? -5.907 -13.615 5.656 1.00 73.19 89 SER A O 1
ATOM 714 N N . SER A 1 90 ? -3.709 -13.342 5.266 1.00 71.19 90 SER A N 1
ATOM 715 C CA . SER A 1 90 ? -3.295 -13.213 6.666 1.00 71.19 90 SER A CA 1
ATOM 716 C C . SER A 1 90 ? -3.344 -11.793 7.234 1.00 71.19 90 SER A C 1
ATOM 718 O O . SER A 1 90 ? -3.441 -11.646 8.448 1.00 71.19 90 SER A O 1
ATOM 720 N N . ALA A 1 91 ? -3.231 -10.750 6.405 1.00 72.12 91 ALA A N 1
ATOM 721 C CA . ALA A 1 91 ? -3.086 -9.380 6.891 1.00 72.12 91 ALA A CA 1
ATOM 722 C C . ALA A 1 91 ? -3.375 -8.322 5.819 1.00 72.12 91 ALA A C 1
ATOM 724 O O . ALA A 1 91 ? -3.081 -8.505 4.632 1.00 72.12 91 ALA A O 1
ATOM 725 N N . ILE A 1 92 ? -3.817 -7.153 6.287 1.00 74.81 92 ILE A N 1
ATOM 726 C CA . ILE A 1 92 ? -3.774 -5.904 5.528 1.00 74.81 92 ILE A CA 1
ATOM 727 C C . ILE A 1 92 ? -2.583 -5.088 6.016 1.00 74.81 92 ILE A C 1
ATOM 729 O O . ILE A 1 92 ? -2.525 -4.680 7.173 1.00 74.81 92 ILE A O 1
ATOM 733 N N . THR A 1 93 ? -1.623 -4.834 5.130 1.00 75.69 93 THR A N 1
ATOM 734 C CA . THR A 1 93 ? -0.481 -3.957 5.415 1.00 75.69 93 THR A CA 1
ATOM 735 C C . THR A 1 93 ? -0.657 -2.628 4.708 1.00 75.69 93 THR A C 1
ATOM 737 O O . THR A 1 93 ? -0.966 -2.602 3.520 1.00 75.69 93 THR A O 1
ATOM 740 N N . ILE A 1 94 ? -0.429 -1.524 5.414 1.00 77.06 94 ILE A N 1
ATOM 741 C CA . ILE A 1 94 ? -0.642 -0.179 4.883 1.00 77.06 94 ILE A CA 1
ATOM 742 C C . ILE A 1 94 ? 0.677 0.580 4.887 1.00 77.06 94 ILE A C 1
ATOM 744 O O . ILE A 1 94 ? 1.357 0.671 5.906 1.00 77.06 94 ILE A O 1
ATOM 748 N N . PHE A 1 95 ? 1.025 1.130 3.731 1.00 75.12 95 PHE A N 1
ATOM 749 C CA . PHE A 1 95 ? 2.263 1.845 3.483 1.00 75.12 95 PHE A CA 1
ATOM 750 C C . PHE A 1 95 ? 1.946 3.295 3.118 1.00 75.12 95 PHE A C 1
ATOM 752 O O . PHE A 1 95 ? 1.359 3.541 2.059 1.00 75.12 95 PHE A O 1
ATOM 759 N N . PRO A 1 96 ? 2.315 4.264 3.969 1.00 75.31 96 PRO A N 1
ATOM 760 C CA . PRO A 1 96 ? 2.326 5.668 3.587 1.00 75.31 96 PRO A CA 1
ATOM 761 C C . PRO A 1 96 ? 3.253 5.913 2.396 1.00 75.31 96 PRO A C 1
ATOM 763 O O . PRO A 1 96 ? 4.317 5.300 2.314 1.00 75.31 96 PRO A O 1
ATOM 766 N N . VAL A 1 97 ? 2.853 6.794 1.473 1.00 70.44 97 VAL A N 1
ATOM 767 C CA . VAL A 1 97 ? 3.624 7.059 0.245 1.00 70.44 97 VAL A CA 1
ATOM 768 C C . VAL A 1 97 ? 5.010 7.634 0.537 1.00 70.44 97 VAL A C 1
ATOM 770 O O . VAL A 1 97 ? 5.967 7.324 -0.172 1.00 70.44 97 VAL A O 1
ATOM 773 N N . ASP A 1 98 ? 5.126 8.467 1.573 1.00 68.75 98 ASP A N 1
ATOM 774 C CA . ASP A 1 98 ? 6.386 9.059 2.004 1.00 68.75 98 ASP A CA 1
ATOM 775 C C . ASP A 1 98 ? 6.352 9.538 3.469 1.00 68.75 98 ASP A C 1
ATOM 777 O O . ASP A 1 98 ? 5.350 9.434 4.185 1.00 68.75 98 ASP A O 1
ATOM 781 N N . GLY A 1 99 ? 7.490 10.070 3.922 1.00 66.06 99 GLY A N 1
ATOM 782 C CA . GLY A 1 99 ? 7.676 10.599 5.271 1.00 66.06 99 GLY A CA 1
ATOM 783 C C . GLY A 1 99 ? 6.893 11.878 5.591 1.00 66.06 99 GLY A C 1
ATOM 784 O O . GLY A 1 99 ? 6.809 12.229 6.764 1.00 66.06 99 GLY A O 1
ATOM 785 N N . ASN A 1 100 ? 6.279 12.562 4.623 1.00 69.06 100 ASN A N 1
ATOM 786 C CA . ASN A 1 100 ? 5.435 13.729 4.912 1.00 69.06 100 ASN A CA 1
ATOM 787 C C . ASN A 1 100 ? 4.103 13.320 5.550 1.00 69.06 100 ASN A C 1
ATOM 789 O O . ASN A 1 100 ? 3.418 14.140 6.153 1.00 69.06 100 ASN A O 1
ATOM 793 N N . MET A 1 101 ? 3.748 12.035 5.477 1.00 70.12 101 MET A N 1
ATOM 794 C CA . MET A 1 101 ? 2.555 11.492 6.121 1.00 70.12 101 MET A CA 1
ATOM 795 C C . MET A 1 101 ? 2.735 11.182 7.612 1.00 70.12 101 MET A C 1
ATOM 797 O O . MET A 1 101 ? 1.806 10.677 8.252 1.00 70.12 101 MET A O 1
ATOM 801 N N . ARG A 1 102 ? 3.910 11.461 8.192 1.00 73.25 102 ARG A N 1
ATOM 802 C CA . ARG A 1 102 ? 4.119 11.348 9.643 1.00 73.25 102 ARG A CA 1
ATOM 803 C C . ARG A 1 102 ? 3.097 12.212 10.369 1.00 73.25 102 ARG A C 1
ATOM 805 O O . ARG A 1 102 ? 2.892 13.363 10.002 1.00 73.25 102 ARG A O 1
ATOM 812 N N . HIS A 1 103 ? 2.437 11.650 11.380 1.00 73.06 103 HIS A N 1
ATOM 813 C CA . HIS A 1 103 ? 1.334 12.289 12.110 1.00 73.06 103 HIS A CA 1
ATOM 814 C C . HIS A 1 103 ? 0.057 12.573 11.288 1.00 73.06 103 HIS A C 1
ATOM 816 O O . HIS A 1 103 ? -0.947 12.990 11.865 1.00 73.06 103 HIS A O 1
ATOM 822 N N . ALA A 1 104 ? 0.042 12.320 9.973 1.00 71.50 104 ALA A N 1
ATOM 823 C CA . ALA A 1 104 ? -1.137 12.494 9.116 1.00 71.50 104 ALA A CA 1
ATOM 824 C C . ALA A 1 104 ? -2.039 11.240 9.075 1.00 71.50 104 ALA A C 1
ATOM 826 O O . ALA A 1 104 ? -3.206 11.291 8.655 1.00 71.50 104 ALA A O 1
ATOM 827 N N . VAL A 1 105 ? -1.510 10.099 9.519 1.00 73.62 105 VAL A N 1
ATOM 828 C CA . VAL A 1 105 ? -2.231 8.831 9.672 1.00 73.62 105 VAL A CA 1
ATOM 829 C C . VAL A 1 105 ? -2.513 8.544 11.149 1.00 73.62 105 VAL A C 1
ATOM 831 O O . VAL A 1 105 ? -1.798 9.014 12.029 1.00 73.62 105 VAL A O 1
ATOM 834 N N . ARG A 1 106 ? -3.589 7.806 11.418 1.00 78.50 106 ARG A N 1
ATOM 835 C CA . ARG A 1 106 ? -3.971 7.286 12.738 1.00 78.50 106 ARG A CA 1
ATOM 836 C C . ARG A 1 106 ? -4.855 6.057 12.557 1.00 78.50 106 ARG A C 1
ATOM 838 O O . ARG A 1 106 ? -5.517 5.923 11.529 1.00 78.50 106 ARG A O 1
ATOM 845 N N . GLY A 1 107 ? -4.930 5.204 13.564 1.00 78.44 107 GLY A N 1
ATOM 846 C CA . GLY A 1 107 ? -5.777 4.015 13.552 1.00 78.44 107 GLY A CA 1
ATOM 847 C C . GLY A 1 107 ? -5.049 2.839 14.177 1.00 78.44 107 GLY A C 1
ATOM 848 O O . GLY A 1 107 ? -4.076 3.029 14.903 1.00 78.44 107 GLY A O 1
ATOM 849 N N . LEU A 1 108 ? -5.477 1.627 13.835 1.00 79.19 108 LEU A N 1
ATOM 850 C CA . LEU A 1 108 ? -4.843 0.399 14.327 1.00 79.19 108 LEU A CA 1
ATOM 851 C C . LEU A 1 108 ? -3.365 0.256 13.940 1.00 79.19 108 LEU A C 1
ATOM 853 O O . LEU A 1 108 ? -2.600 -0.360 14.670 1.00 79.19 108 LEU A O 1
ATOM 857 N N . CYS A 1 109 ? -2.945 0.858 12.824 1.00 78.56 109 CYS A N 1
ATOM 858 C CA . CYS A 1 109 ? -1.547 0.862 12.385 1.00 78.56 109 CYS A CA 1
ATOM 859 C C . CYS A 1 109 ? -0.696 1.972 13.036 1.00 78.56 109 CYS A C 1
ATOM 861 O O . CYS A 1 109 ? 0.394 2.264 12.548 1.00 78.56 109 CYS A O 1
ATOM 863 N N . GLY A 1 110 ? -1.198 2.632 14.084 1.00 80.50 110 GLY A N 1
ATOM 864 C CA . GLY A 1 110 ? -0.499 3.723 14.755 1.00 80.50 110 GLY A CA 1
ATOM 865 C C . GLY A 1 110 ? -0.549 5.045 13.995 1.00 80.50 110 GLY A C 1
ATOM 866 O O . GLY A 1 110 ? -1.444 5.286 13.179 1.00 80.50 110 GLY A O 1
ATOM 867 N N . ASN A 1 111 ? 0.394 5.939 14.300 1.00 76.62 111 ASN A N 1
ATOM 868 C CA . ASN A 1 111 ? 0.400 7.321 13.791 1.00 76.62 111 ASN A CA 1
ATOM 869 C C . ASN A 1 111 ? 1.610 7.664 12.896 1.00 76.62 111 ASN A C 1
ATOM 871 O O . ASN A 1 111 ? 1.800 8.818 12.492 1.00 76.62 111 ASN A O 1
ATOM 875 N N . PHE A 1 112 ? 2.427 6.653 12.586 1.00 78.06 112 PHE A N 1
ATOM 876 C CA . PHE A 1 112 ? 3.596 6.730 11.709 1.00 78.06 112 PHE A CA 1
ATOM 877 C C . PHE A 1 112 ? 4.682 7.730 12.155 1.00 78.06 112 PHE A C 1
ATOM 879 O O . PHE A 1 112 ? 5.509 8.159 11.353 1.00 78.06 112 PHE A O 1
ATOM 886 N N . ASN A 1 113 ? 4.753 8.089 13.439 1.00 71.56 113 ASN A N 1
ATOM 887 C CA . ASN A 1 113 ? 5.731 9.061 13.946 1.00 71.56 113 ASN A CA 1
ATOM 888 C C . ASN A 1 113 ? 7.110 8.465 14.331 1.00 71.56 113 ASN A C 1
ATOM 890 O O . ASN A 1 113 ? 7.926 9.171 14.922 1.00 71.56 113 ASN A O 1
ATOM 894 N N . ILE A 1 114 ? 7.376 7.194 13.990 1.00 73.75 114 ILE A N 1
ATOM 895 C CA . ILE A 1 114 ? 8.585 6.405 14.348 1.00 73.75 114 ILE A CA 1
ATOM 896 C C . ILE A 1 114 ? 8.624 5.943 15.818 1.00 73.75 114 ILE A C 1
ATOM 898 O O . ILE A 1 114 ? 9.476 5.137 16.182 1.00 73.75 114 ILE A O 1
ATOM 902 N N . LYS A 1 115 ? 7.696 6.375 16.669 1.00 73.06 115 LYS A N 1
ATOM 903 C CA . LYS A 1 115 ? 7.653 6.012 18.083 1.00 73.06 115 LYS A CA 1
ATOM 904 C C . LYS A 1 115 ? 6.574 4.962 18.336 1.00 73.06 115 LYS A C 1
ATOM 906 O O . LYS A 1 115 ? 5.391 5.199 18.146 1.00 73.06 115 LYS A O 1
ATOM 911 N N . ARG A 1 116 ? 7.002 3.778 18.778 1.00 78.69 116 ARG A N 1
ATOM 912 C CA . ARG A 1 116 ? 6.084 2.659 19.051 1.00 78.69 116 ARG A CA 1
ATOM 913 C C . ARG A 1 116 ?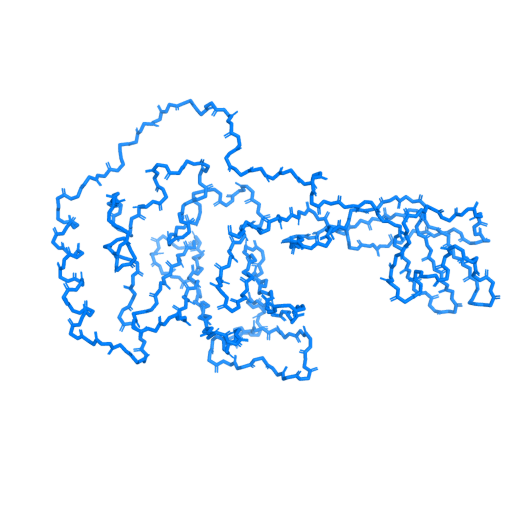 5.311 2.802 20.356 1.00 78.69 116 ARG A C 1
ATOM 915 O O . ARG A 1 116 ? 4.278 2.162 20.522 1.00 78.69 116 ARG A O 1
ATOM 922 N N . ASP A 1 117 ? 5.823 3.598 21.291 1.00 80.62 117 ASP A N 1
ATOM 923 C CA . ASP A 1 117 ? 5.232 3.791 22.618 1.00 80.62 117 ASP A CA 1
ATOM 924 C C . ASP A 1 117 ? 3.857 4.468 22.560 1.00 80.62 117 ASP A C 1
ATOM 926 O O . ASP A 1 117 ? 3.088 4.372 23.514 1.00 80.62 117 ASP A O 1
ATOM 930 N N . ASP A 1 118 ? 3.529 5.116 21.441 1.00 82.69 118 ASP A N 1
ATOM 931 C CA . ASP A 1 118 ? 2.279 5.841 21.261 1.00 82.69 118 ASP A CA 1
ATOM 932 C C . ASP A 1 118 ? 1.456 5.395 20.041 1.00 82.69 118 ASP A C 1
ATOM 934 O O . ASP A 1 118 ? 0.455 6.030 19.698 1.00 82.69 118 ASP A O 1
ATOM 938 N N . ASP A 1 119 ? 1.813 4.265 19.427 1.00 82.69 119 ASP A N 1
ATOM 939 C CA . ASP A 1 119 ? 1.046 3.697 18.313 1.00 82.69 119 ASP A CA 1
ATOM 940 C C . ASP A 1 119 ? -0.343 3.207 18.764 1.00 82.69 119 ASP A C 1
ATOM 942 O O . ASP A 1 119 ? -1.298 3.239 17.990 1.00 82.69 119 ASP A O 1
ATOM 946 N N . LYS A 1 120 ? -0.510 2.854 20.047 1.00 85.75 120 LYS A N 1
ATOM 947 C CA . LYS A 1 120 ? -1.800 2.445 20.631 1.00 85.75 120 LYS A CA 1
ATOM 948 C C . LYS A 1 120 ? -2.629 3.623 21.155 1.00 85.75 120 LYS A C 1
ATOM 950 O O . LYS A 1 120 ? -3.296 3.524 22.184 1.00 85.75 120 LYS A O 1
ATOM 955 N N . ILE A 1 121 ? -2.587 4.770 20.476 1.00 86.75 121 ILE A N 1
ATOM 956 C CA . ILE A 1 121 ? -3.470 5.905 20.778 1.00 86.75 121 ILE A CA 1
ATOM 957 C C . ILE A 1 121 ? -4.804 5.731 20.046 1.00 86.75 121 ILE A C 1
ATOM 959 O O . ILE A 1 121 ? -4.847 5.691 18.820 1.00 86.75 121 ILE A O 1
ATOM 963 N N . GLY A 1 122 ? -5.909 5.664 20.792 1.00 84.62 122 GLY A N 1
ATOM 964 C CA . GLY A 1 122 ? -7.264 5.585 20.232 1.00 84.62 122 GLY A CA 1
ATOM 965 C C . GLY A 1 122 ? -7.822 6.937 19.757 1.00 84.62 122 GLY A C 1
ATOM 966 O O . GLY A 1 122 ? -7.223 7.993 19.996 1.00 84.62 122 GLY A O 1
ATOM 967 N N . PRO A 1 123 ? -9.027 6.972 19.159 1.00 83.62 123 PRO A N 1
ATOM 968 C CA . PRO A 1 123 ? -9.563 8.166 18.491 1.00 83.62 123 PRO A CA 1
ATOM 969 C C . PRO A 1 123 ? -9.825 9.362 19.419 1.00 83.62 123 PRO A C 1
ATOM 971 O O . PRO A 1 123 ? -9.884 10.502 18.953 1.00 83.62 123 PRO A O 1
ATOM 974 N N . LYS A 1 124 ? -9.959 9.130 20.734 1.00 86.25 124 LYS A N 1
ATOM 975 C CA . LYS A 1 124 ? -10.104 10.183 21.758 1.00 86.25 124 LYS A CA 1
ATOM 976 C C . LYS A 1 124 ? -8.783 10.618 22.413 1.00 86.25 124 LYS A C 1
ATOM 978 O O . LYS A 1 124 ? -8.807 11.363 23.392 1.00 86.25 124 LYS A O 1
ATOM 983 N N . GLY A 1 125 ? -7.638 10.173 21.889 1.00 86.94 125 GLY A N 1
ATOM 984 C CA . GLY A 1 125 ? -6.312 10.531 22.407 1.00 86.94 125 GLY A CA 1
ATOM 985 C C . GLY A 1 125 ? -5.890 9.767 23.668 1.00 86.94 125 GLY A C 1
ATOM 986 O O . GLY A 1 125 ? -4.917 10.151 24.312 1.00 86.94 125 GLY A O 1
ATOM 987 N N . CYS A 1 126 ? -6.628 8.717 24.031 1.00 90.50 126 CYS A N 1
ATOM 988 C CA . CYS A 1 126 ? -6.261 7.787 25.096 1.00 90.50 126 CYS A CA 1
ATOM 989 C C . CYS A 1 126 ? -5.160 6.845 24.613 1.00 90.50 126 CYS A C 1
ATOM 991 O O . CYS A 1 126 ? -5.293 6.304 23.516 1.00 90.50 126 CYS A O 1
ATOM 993 N N . LEU A 1 127 ? -4.129 6.624 25.426 1.00 90.31 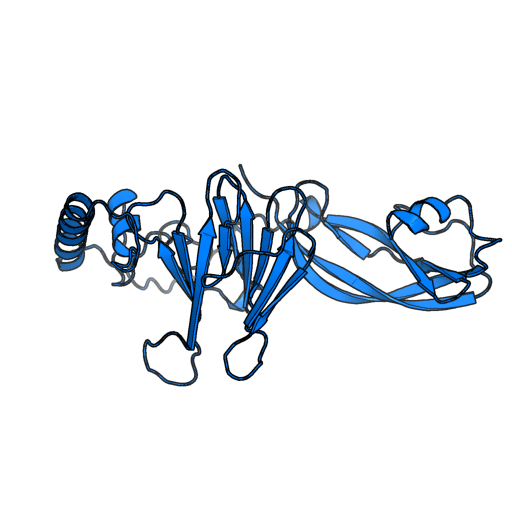127 LEU A N 1
ATOM 994 C CA . LEU A 1 127 ? -3.122 5.588 25.199 1.00 90.31 127 LEU A CA 1
ATOM 995 C C . LEU A 1 127 ? -3.606 4.268 25.803 1.00 90.31 127 LEU A C 1
ATOM 997 O O . LEU A 1 127 ? -3.937 4.255 26.981 1.00 90.31 127 LEU A O 1
ATOM 1001 N N . TYR A 1 128 ? -3.625 3.187 25.028 1.00 87.88 128 TYR A N 1
ATOM 1002 C CA . TYR A 1 128 ? -4.099 1.871 25.460 1.00 87.88 128 TYR A CA 1
ATOM 1003 C C . TYR A 1 128 ? -2.931 0.901 25.655 1.00 87.88 128 TYR A C 1
ATOM 1005 O O . TYR A 1 128 ? -2.004 0.853 24.849 1.00 87.88 128 TYR A O 1
ATOM 1013 N N . THR A 1 129 ? -2.999 0.099 26.716 1.00 87.25 129 THR A N 1
ATOM 1014 C CA . THR A 1 129 ? -2.094 -1.041 26.953 1.00 87.25 129 THR A CA 1
ATOM 1015 C C . THR A 1 129 ? -2.757 -2.382 26.652 1.00 87.25 129 THR A C 1
ATOM 1017 O O . THR A 1 129 ? -2.058 -3.352 26.384 1.00 87.25 129 THR A O 1
ATOM 1020 N N . ASP A 1 130 ? -4.089 -2.424 26.702 1.00 87.31 130 ASP A N 1
ATOM 1021 C CA . ASP A 1 130 ? -4.911 -3.576 26.344 1.00 87.31 130 ASP A CA 1
ATOM 1022 C C . ASP A 1 130 ? -5.225 -3.533 24.842 1.00 87.31 130 ASP A C 1
ATOM 1024 O O . ASP A 1 130 ? -5.824 -2.566 24.356 1.00 87.31 130 ASP A O 1
ATOM 1028 N N . ASP A 1 131 ? -4.786 -4.563 24.118 1.00 84.06 131 ASP A N 1
ATOM 1029 C CA . ASP A 1 131 ? -4.912 -4.652 22.660 1.00 84.06 131 ASP A CA 1
ATOM 1030 C C . ASP A 1 131 ? -6.358 -4.778 22.208 1.00 84.06 131 ASP A C 1
ATOM 1032 O O . ASP A 1 131 ? -6.780 -4.091 21.280 1.00 84.06 131 ASP A O 1
ATOM 1036 N N . GLN A 1 132 ? -7.148 -5.578 22.917 1.00 84.00 132 GLN A N 1
ATOM 1037 C CA . GLN A 1 132 ? -8.549 -5.756 22.586 1.00 84.00 132 GLN A CA 1
ATOM 1038 C C . GLN A 1 132 ? -9.300 -4.436 22.796 1.00 84.00 132 GLN A C 1
ATOM 1040 O O . GLN A 1 132 ? -10.020 -3.964 21.921 1.00 84.00 132 GLN A O 1
ATOM 1045 N N . LEU A 1 133 ? -9.093 -3.766 23.926 1.00 87.88 133 LEU A N 1
ATOM 1046 C CA . LEU A 1 133 ? -9.733 -2.485 24.202 1.00 87.88 133 LEU A CA 1
ATOM 1047 C C . LEU A 1 133 ? -9.294 -1.393 23.211 1.00 87.88 133 LEU A C 1
ATOM 1049 O O . LEU A 1 133 ? -10.111 -0.553 22.822 1.00 87.88 133 LEU A O 1
ATOM 1053 N N . PHE A 1 134 ? -8.030 -1.415 22.773 1.00 86.62 134 PHE A N 1
ATOM 1054 C CA . PHE A 1 134 ? -7.520 -0.545 21.714 1.00 86.62 134 PHE A CA 1
ATOM 1055 C C . PHE A 1 134 ? -8.227 -0.793 20.376 1.00 86.62 134 PHE A C 1
ATOM 1057 O O . PHE A 1 134 ? -8.701 0.164 19.754 1.00 86.62 134 PHE A O 1
ATOM 1064 N N . GLU A 1 135 ? -8.356 -2.053 19.960 1.00 83.38 135 GLU A N 1
ATOM 1065 C CA . GLU A 1 135 ? -9.046 -2.452 18.731 1.00 83.38 135 GLU A CA 1
ATOM 1066 C C . GLU A 1 135 ? -10.507 -1.992 18.722 1.00 83.38 135 GLU A C 1
ATOM 1068 O O . GLU A 1 135 ? -10.956 -1.302 17.797 1.00 83.38 135 GLU A O 1
ATOM 1073 N N . TYR A 1 136 ? -11.233 -2.272 19.808 1.00 84.19 136 TYR A N 1
ATOM 1074 C CA . TYR A 1 136 ? -12.620 -1.833 19.971 1.00 84.19 136 TYR A CA 1
ATOM 1075 C C . TYR A 1 136 ? -12.751 -0.308 20.040 1.00 84.19 136 TYR A C 1
ATOM 1077 O O . TYR A 1 136 ? -13.777 0.236 19.635 1.00 84.19 136 TYR A O 1
ATOM 1085 N N . SER A 1 137 ? -11.705 0.416 20.459 1.00 85.44 137 SER A N 1
ATOM 1086 C CA . SER A 1 137 ? -11.720 1.883 20.454 1.00 85.44 137 SER A CA 1
ATOM 1087 C C . SER A 1 137 ? -11.772 2.493 19.053 1.00 85.44 137 SER A C 1
ATOM 1089 O O . SER A 1 137 ? -12.302 3.593 18.900 1.00 85.44 137 SER A O 1
ATOM 1091 N N . TRP A 1 138 ? -11.247 1.789 18.047 1.00 80.75 138 TRP A N 1
ATOM 1092 C CA . TRP A 1 138 ? -11.297 2.184 16.637 1.00 80.75 138 TRP A CA 1
ATOM 1093 C C . TRP A 1 138 ? -12.460 1.549 15.874 1.00 80.75 138 TRP A C 1
ATOM 1095 O O . TRP A 1 138 ? -12.701 1.927 14.728 1.00 80.75 138 TRP A O 1
ATOM 1105 N N . THR A 1 139 ? -13.173 0.608 16.493 1.00 76.19 139 THR A N 1
ATOM 1106 C CA . THR A 1 139 ? -14.237 -0.159 15.847 1.00 76.19 139 THR A CA 1
ATOM 1107 C C . THR A 1 139 ? -15.469 0.703 15.587 1.00 76.19 139 THR A C 1
ATOM 1109 O O . THR A 1 139 ? -15.961 1.379 16.494 1.00 76.19 139 THR A O 1
ATOM 1112 N N . SER A 1 140 ? -15.977 0.682 14.352 1.00 68.25 140 SER A N 1
ATOM 1113 C CA . SER A 1 140 ? -17.280 1.264 14.010 1.00 68.25 140 SER A CA 1
ATOM 1114 C C . SER A 1 140 ? -18.396 0.235 14.153 1.00 68.25 140 SER A C 1
ATOM 1116 O O . SER A 1 140 ? -18.210 -0.917 13.773 1.00 68.25 140 SER A O 1
ATOM 1118 N N . SER A 1 141 ? -19.576 0.687 14.576 1.00 60.91 141 SER A N 1
ATOM 1119 C CA . SER A 1 141 ? -20.809 -0.113 14.647 1.00 60.91 141 SER A CA 1
ATOM 1120 C C . SER A 1 141 ? -21.482 -0.353 13.287 1.00 60.91 141 SER A C 1
ATOM 1122 O O . SER A 1 141 ? -22.647 -0.726 13.221 1.00 60.91 141 SER A O 1
ATOM 1124 N N . GLU A 1 142 ? -20.784 -0.061 12.190 1.00 52.69 142 GLU A N 1
ATOM 1125 C CA . GLU A 1 142 ? -21.260 -0.262 10.821 1.00 52.69 142 GLU A CA 1
ATOM 1126 C C . GLU A 1 142 ? -20.703 -1.590 10.291 1.00 52.69 142 GLU A C 1
ATOM 1128 O O . GLU A 1 142 ? -19.511 -1.651 9.993 1.00 52.69 142 GLU A O 1
ATOM 1133 N N . GLY A 1 143 ? -21.533 -2.634 10.163 1.00 51.50 143 GLY A N 1
ATOM 1134 C CA . GLY A 1 143 ? -21.130 -3.921 9.581 1.00 51.50 143 GLY A CA 1
ATOM 1135 C C . GLY A 1 143 ? -22.157 -5.047 9.728 1.00 51.50 143 GLY A C 1
ATOM 1136 O O . GLY A 1 143 ? -22.842 -5.135 10.744 1.00 51.50 143 GLY A O 1
ATOM 1137 N N . ASP A 1 144 ? -22.230 -5.926 8.726 1.00 49.00 144 ASP A N 1
ATOM 1138 C CA . ASP A 1 144 ? -23.013 -7.166 8.782 1.00 49.00 144 ASP A CA 1
ATOM 1139 C C . ASP A 1 144 ? -22.213 -8.278 9.491 1.00 49.00 144 ASP A C 1
ATOM 1141 O O . ASP A 1 144 ? -21.010 -8.426 9.264 1.00 49.00 144 ASP A O 1
ATOM 1145 N N . GLY A 1 145 ? -22.876 -9.098 10.319 1.00 52.22 145 GLY A N 1
ATOM 1146 C CA . GLY A 1 145 ? -22.264 -10.268 10.975 1.00 52.22 145 GLY A CA 1
ATOM 1147 C C . GLY A 1 145 ? -21.724 -10.047 12.396 1.00 52.22 145 GLY A C 1
ATOM 1148 O O . GLY A 1 145 ? -21.040 -10.921 12.926 1.00 52.22 145 GLY A O 1
ATOM 1149 N N . CYS A 1 146 ? -22.031 -8.915 13.035 1.00 59.09 146 CYS A N 1
ATOM 1150 C CA . CYS A 1 146 ? -21.613 -8.637 14.410 1.00 59.09 146 CYS A CA 1
ATOM 1151 C C . CYS A 1 146 ? -22.349 -9.495 15.453 1.00 59.09 146 CYS A C 1
ATOM 1153 O O . CYS A 1 146 ? -23.581 -9.541 15.472 1.00 59.09 146 CYS A O 1
ATOM 1155 N N . ASP A 1 147 ? -21.606 -10.066 16.412 1.00 66.88 147 ASP A N 1
ATOM 1156 C CA . ASP A 1 147 ? -22.177 -10.406 17.721 1.00 66.88 147 ASP A CA 1
ATOM 1157 C C . ASP A 1 147 ? -22.451 -9.098 18.472 1.00 66.88 147 ASP A C 1
ATOM 1159 O O . ASP A 1 147 ? -21.588 -8.555 19.170 1.00 66.88 147 ASP A O 1
ATOM 1163 N N . GLN A 1 148 ? -23.668 -8.587 18.284 1.00 70.56 148 GLN A N 1
ATOM 1164 C CA . GLN A 1 148 ? -24.127 -7.318 18.845 1.00 70.56 148 GLN A CA 1
ATOM 1165 C C . GLN A 1 148 ? -23.906 -7.246 20.359 1.00 70.56 148 GLN A C 1
ATOM 1167 O O . GLN A 1 148 ? -23.487 -6.210 20.868 1.00 70.56 148 GLN A O 1
ATOM 1172 N N . LYS A 1 149 ? -24.094 -8.355 21.088 1.00 78.00 149 LYS A N 1
ATOM 1173 C CA . LYS A 1 149 ? -23.930 -8.368 22.548 1.00 78.00 149 LYS A CA 1
ATOM 1174 C C . LYS A 1 149 ? -22.475 -8.164 22.943 1.00 78.00 149 LYS A C 1
ATOM 1176 O O . LYS A 1 149 ? -22.183 -7.371 23.839 1.00 78.00 149 LYS A O 1
ATOM 1181 N N . LYS A 1 150 ? -21.556 -8.871 22.283 1.00 80.12 150 LYS A N 1
ATOM 1182 C CA . LYS A 1 150 ? -20.117 -8.723 22.536 1.00 80.12 150 LYS A CA 1
ATOM 1183 C C . LYS A 1 150 ? -19.636 -7.322 22.168 1.00 80.12 150 LYS A C 1
ATOM 1185 O O . LYS A 1 150 ? -18.857 -6.727 22.913 1.00 80.12 150 LYS A O 1
ATOM 1190 N N . GLU A 1 151 ? -20.119 -6.778 21.055 1.00 76.44 151 GLU A N 1
ATOM 1191 C CA . GLU A 1 151 ? -19.791 -5.418 20.637 1.00 76.44 151 GLU A CA 1
ATOM 1192 C C . GLU A 1 151 ? -20.279 -4.381 21.657 1.00 76.44 151 GLU A C 1
ATOM 1194 O O . GLU A 1 151 ? -19.483 -3.573 22.131 1.00 76.44 151 GLU A O 1
ATOM 1199 N N . GLU A 1 152 ? -21.548 -4.431 22.064 1.00 82.50 152 GLU A N 1
ATOM 1200 C CA . GLU A 1 152 ? -22.124 -3.520 23.060 1.00 82.50 152 GLU A CA 1
ATOM 1201 C C . GLU A 1 152 ? -21.359 -3.549 24.391 1.00 82.50 152 GLU A C 1
ATOM 1203 O O . GLU A 1 152 ? -21.075 -2.499 24.988 1.00 82.50 152 GLU A O 1
ATOM 1208 N N . GLN A 1 153 ? -20.975 -4.747 24.843 1.00 87.19 153 GLN A N 1
ATOM 1209 C CA . GLN A 1 153 ? -20.163 -4.932 26.044 1.00 87.19 153 GLN A CA 1
ATOM 1210 C C . GLN A 1 153 ? -18.795 -4.258 25.904 1.00 87.19 153 GLN A C 1
ATOM 1212 O O . GLN A 1 153 ? -18.416 -3.448 26.756 1.00 87.19 153 GLN A O 1
ATOM 1217 N N . MET A 1 154 ? -18.068 -4.533 24.820 1.00 87.56 154 MET A N 1
ATOM 1218 C CA . MET A 1 154 ? -16.747 -3.944 24.590 1.00 87.56 154 MET A CA 1
ATOM 1219 C C . MET A 1 154 ? -16.820 -2.428 24.400 1.00 87.56 154 MET A C 1
ATOM 1221 O O . MET A 1 154 ? -16.018 -1.694 24.974 1.00 87.56 154 MET A O 1
ATOM 1225 N N . GLN A 1 155 ? -17.826 -1.926 23.683 1.00 87.19 155 GLN A N 1
ATOM 1226 C CA . GLN A 1 155 ? -18.054 -0.491 23.515 1.00 87.19 155 GLN A CA 1
ATOM 1227 C C . GLN A 1 155 ? -18.338 0.201 24.853 1.00 87.19 155 GLN A C 1
ATOM 1229 O O . GLN A 1 155 ? -17.900 1.332 25.084 1.00 87.19 155 GLN A O 1
ATOM 1234 N N . THR A 1 156 ? -19.023 -0.474 25.777 1.00 91.31 156 THR A N 1
ATOM 1235 C CA . THR A 1 156 ? -19.224 0.029 27.143 1.00 91.31 156 THR A CA 1
ATOM 1236 C C . THR A 1 156 ? -17.898 0.124 27.901 1.00 91.31 156 THR A C 1
ATOM 1238 O O . THR A 1 156 ? -17.623 1.154 28.527 1.00 91.31 156 THR A O 1
ATOM 1241 N N . GLN A 1 157 ? -17.037 -0.893 27.799 1.00 93.31 157 GLN A N 1
ATOM 1242 C CA . GLN A 1 157 ? -15.701 -0.871 28.406 1.00 93.31 157 GLN A CA 1
ATOM 1243 C C . GLN A 1 157 ? -14.832 0.254 27.830 1.00 93.31 157 GLN A C 1
ATOM 1245 O O . GLN A 1 157 ? -14.250 1.027 28.592 1.00 93.31 157 GLN A O 1
ATOM 1250 N N . VAL A 1 158 ? -14.816 0.418 26.502 1.00 91.12 158 VAL A N 1
ATOM 1251 C CA . VAL A 1 158 ? -14.104 1.507 25.813 1.00 91.12 158 VAL A CA 1
ATOM 1252 C C . VAL A 1 158 ? -14.575 2.865 26.332 1.00 91.12 158 VAL A C 1
ATOM 1254 O O . VAL A 1 158 ? -13.756 3.702 26.716 1.00 91.12 158 VAL A O 1
ATOM 1257 N N . LYS A 1 159 ? -15.894 3.095 26.391 1.00 93.44 159 LYS A N 1
ATOM 1258 C CA . LYS A 1 159 ? -16.465 4.358 26.887 1.00 93.44 159 LYS A CA 1
ATOM 1259 C C . LYS A 1 159 ? -16.063 4.636 28.333 1.00 93.44 159 LYS A C 1
ATOM 1261 O O . LYS A 1 159 ? -15.761 5.783 28.656 1.00 93.44 159 LYS A O 1
ATOM 1266 N N . ASN A 1 160 ? -16.054 3.619 29.193 1.00 95.00 160 ASN A N 1
ATOM 1267 C CA . ASN A 1 160 ? -15.653 3.768 30.590 1.00 95.00 160 ASN A CA 1
ATOM 1268 C C . ASN A 1 160 ? -14.161 4.073 30.729 1.00 95.00 160 ASN A C 1
ATOM 1270 O O . ASN A 1 160 ? -13.809 5.022 31.428 1.00 95.00 160 ASN A O 1
ATOM 1274 N N . TYR A 1 161 ? -13.301 3.350 30.012 1.00 94.56 161 TYR A N 1
ATOM 1275 C CA . TYR A 1 161 ? -11.863 3.607 29.994 1.00 94.56 161 TYR A CA 1
ATOM 1276 C C . TYR A 1 161 ? -11.540 5.031 29.529 1.00 94.56 161 TYR A C 1
ATOM 1278 O O . TYR A 1 161 ? -10.777 5.752 30.170 1.00 94.56 161 TYR A O 1
ATOM 1286 N N . GLN A 1 162 ? -12.193 5.485 28.457 1.00 93.81 162 GLN A N 1
ATOM 1287 C CA . GLN A 1 162 ? -11.977 6.810 27.873 1.00 93.81 162 GLN A CA 1
ATOM 1288 C C . GLN A 1 162 ? -12.314 7.985 28.803 1.00 93.81 162 GLN A C 1
ATOM 1290 O O . GLN A 1 162 ? -11.881 9.102 28.517 1.00 93.81 162 GLN A O 1
ATOM 1295 N N . LYS A 1 163 ? -13.067 7.771 29.893 1.00 94.31 163 LYS A N 1
ATOM 1296 C CA . LYS A 1 163 ? -13.383 8.832 30.864 1.00 94.31 163 LYS A CA 1
ATOM 1297 C C . LYS A 1 163 ? -12.124 9.339 31.574 1.00 94.31 163 LYS A C 1
ATOM 1299 O O . LYS A 1 163 ? -11.958 10.546 31.693 1.00 94.31 163 LYS A O 1
ATOM 1304 N N . ASN A 1 164 ? -11.233 8.428 31.978 1.00 93.00 164 ASN A N 1
ATOM 1305 C CA . ASN A 1 164 ? -10.080 8.725 32.843 1.00 93.00 164 ASN A CA 1
ATOM 1306 C C . ASN A 1 164 ? -8.752 8.147 32.312 1.00 93.00 164 ASN A C 1
ATOM 1308 O O . ASN A 1 164 ? -7.802 7.961 33.069 1.00 93.00 164 ASN A O 1
ATOM 1312 N N . CYS A 1 165 ? -8.688 7.826 31.020 1.00 91.69 165 CYS A N 1
ATOM 1313 C CA . CYS A 1 165 ? -7.524 7.208 30.394 1.00 91.69 165 CYS A CA 1
ATOM 1314 C C . CYS A 1 165 ? -6.257 8.088 30.485 1.00 91.69 165 CYS A C 1
ATOM 1316 O O . CYS A 1 165 ? -6.346 9.323 30.440 1.00 91.69 165 CYS A O 1
ATOM 1318 N N . PRO A 1 166 ? -5.056 7.482 30.514 1.00 90.62 166 PRO A N 1
ATOM 1319 C CA . PRO A 1 166 ? -3.825 8.224 30.295 1.00 90.62 166 PRO A CA 1
ATOM 1320 C C . PRO A 1 166 ? -3.827 8.827 28.885 1.00 90.62 166 PRO A C 1
ATOM 1322 O O . PRO A 1 166 ? -4.129 8.161 27.892 1.00 90.62 166 PRO A O 1
ATOM 1325 N N . LYS A 1 167 ? -3.468 10.108 28.798 1.00 84.12 167 LYS A N 1
ATOM 1326 C CA . LYS A 1 167 ? -3.231 10.802 27.529 1.00 84.12 167 LYS A CA 1
ATOM 1327 C C . LYS A 1 167 ? -1.739 11.018 27.341 1.00 84.12 167 LYS A C 1
ATOM 1329 O O . LYS A 1 167 ? -1.006 11.203 28.314 1.00 84.12 167 LYS A O 1
ATOM 1334 N N . ARG A 1 168 ? -1.288 11.048 26.087 1.00 69.75 168 ARG A N 1
ATOM 1335 C CA . ARG A 1 168 ? 0.099 11.396 25.771 1.00 69.75 168 ARG A CA 1
ATOM 1336 C C . ARG A 1 168 ? 0.402 12.808 26.295 1.00 69.75 168 ARG A C 1
ATOM 1338 O O . ARG A 1 168 ? -0.285 13.762 25.935 1.00 69.75 168 ARG A O 1
ATOM 1345 N N . ARG A 1 169 ? 1.437 12.956 27.131 1.00 58.44 169 ARG A N 1
ATOM 1346 C CA . ARG A 1 169 ? 2.007 14.275 27.447 1.00 58.44 169 ARG A CA 1
ATOM 1347 C C . ARG A 1 169 ? 2.730 14.777 26.197 1.00 58.44 169 ARG A C 1
ATOM 1349 O O . ARG A 1 169 ? 3.549 14.049 25.642 1.00 58.44 169 ARG A O 1
ATOM 1356 N N . ASN A 1 170 ? 2.433 15.999 25.754 1.00 50.28 170 ASN A N 1
ATOM 1357 C CA . ASN A 1 170 ? 3.189 16.674 24.696 1.00 50.28 170 ASN A CA 1
ATOM 1358 C C . ASN A 1 170 ? 4.603 16.986 25.208 1.00 50.28 170 ASN A C 1
ATOM 1360 O O . ASN A 1 170 ? 4.906 18.112 25.592 1.00 50.28 170 ASN A O 1
ATOM 1364 N N . THR A 1 171 ? 5.483 15.991 25.248 1.00 44.56 171 THR A N 1
ATOM 1365 C CA . THR A 1 171 ? 6.914 16.230 25.397 1.00 44.56 171 THR A CA 1
ATOM 1366 C C . THR A 1 171 ? 7.467 16.596 24.028 1.00 44.56 171 THR A C 1
ATOM 1368 O O . THR A 1 171 ? 7.879 15.760 23.223 1.00 44.56 171 THR A O 1
ATOM 1371 N N . SER A 1 172 ? 7.433 17.901 23.759 1.00 54.53 172 SER A N 1
ATOM 1372 C CA . SER A 1 172 ? 8.379 18.535 22.851 1.00 54.53 172 SER A CA 1
ATOM 1373 C C . SER A 1 172 ? 9.779 18.314 23.417 1.00 54.53 172 SER A C 1
ATOM 1375 O O . SER A 1 172 ? 10.224 19.057 24.286 1.00 54.53 172 SER A O 1
ATOM 1377 N N . SER A 1 173 ? 10.476 17.280 22.964 1.00 39.12 173 SER A N 1
ATOM 1378 C CA . SER A 1 173 ? 11.910 17.161 23.207 1.00 39.12 173 SER A CA 1
ATOM 1379 C C . SER A 1 173 ? 12.553 16.313 22.121 1.00 39.12 173 SER A C 1
ATOM 1381 O O . SER A 1 173 ? 12.309 15.110 22.042 1.00 39.12 173 SER A O 1
ATOM 1383 N N . LYS A 1 174 ? 13.327 17.004 21.272 1.00 44.25 174 LYS A N 1
ATOM 1384 C CA . LYS A 1 174 ? 14.537 16.542 20.574 1.00 44.25 174 LYS A CA 1
ATOM 1385 C C . LYS A 1 174 ? 14.538 15.039 20.249 1.00 44.25 174 LYS A C 1
ATOM 1387 O O . LYS A 1 174 ? 14.906 14.209 21.072 1.00 44.25 174 LYS A O 1
ATOM 1392 N N . LEU A 1 175 ? 14.085 14.715 19.041 1.00 38.16 175 LEU A N 1
ATOM 1393 C CA . LEU A 1 175 ? 14.127 13.366 18.483 1.00 38.16 175 LEU A CA 1
ATOM 1394 C C . LEU A 1 175 ? 15.581 12.971 18.208 1.00 38.16 175 LEU A C 1
ATOM 1396 O O . LEU A 1 175 ? 16.229 13.569 17.354 1.00 38.16 175 LEU A O 1
ATOM 1400 N N . ASP A 1 176 ? 16.062 11.974 18.942 1.00 33.59 176 ASP A N 1
ATOM 1401 C CA . ASP A 1 176 ? 17.274 11.236 18.609 1.00 33.59 176 ASP A CA 1
ATOM 1402 C C . ASP A 1 176 ? 16.917 10.171 17.561 1.00 33.59 176 ASP A C 1
ATOM 1404 O O . ASP A 1 176 ? 15.965 9.398 17.726 1.00 33.59 176 ASP A O 1
ATOM 1408 N N . PHE A 1 177 ? 17.603 10.216 16.422 1.00 41.78 177 PHE A N 1
ATOM 1409 C CA . PHE A 1 177 ? 17.257 9.457 15.227 1.00 41.78 177 PHE A CA 1
ATOM 1410 C C . PHE A 1 177 ? 17.813 8.040 15.321 1.00 41.78 177 PHE A C 1
ATOM 1412 O O . PHE A 1 177 ? 18.971 7.799 14.999 1.00 41.78 177 PHE A O 1
ATOM 1419 N N . THR A 1 178 ? 16.963 7.070 15.650 1.00 33.62 178 THR A N 1
ATOM 1420 C CA . THR A 1 178 ? 17.213 5.674 15.274 1.00 33.62 178 THR A CA 1
ATOM 1421 C C . THR A 1 178 ? 15.965 5.085 14.614 1.00 33.62 178 THR A C 1
ATOM 1423 O O . THR A 1 178 ? 14.888 4.982 15.196 1.00 33.62 178 THR A O 1
ATOM 1426 N N . ASN A 1 179 ? 16.099 4.782 13.321 1.00 34.81 179 ASN A N 1
ATOM 1427 C CA . ASN A 1 179 ? 15.054 4.260 12.443 1.00 34.81 179 ASN A CA 1
ATOM 1428 C C . ASN A 1 179 ? 14.529 2.898 12.940 1.00 34.81 179 ASN A C 1
ATOM 1430 O O . ASN A 1 179 ? 15.173 1.870 12.756 1.00 34.81 179 ASN A O 1
ATOM 1434 N N . ILE A 1 180 ? 13.326 2.875 13.522 1.00 41.44 180 ILE A N 1
ATOM 1435 C CA . ILE A 1 180 ? 12.637 1.643 13.966 1.00 41.44 180 ILE A CA 1
ATOM 1436 C C . ILE A 1 180 ? 11.914 0.911 12.811 1.00 41.44 180 ILE A C 1
ATOM 1438 O O . ILE A 1 180 ? 11.539 -0.261 12.931 1.00 41.44 180 ILE A O 1
ATOM 1442 N N . TYR A 1 181 ? 11.780 1.570 11.660 1.00 39.88 181 TYR A N 1
ATOM 1443 C CA . TYR A 1 181 ? 11.543 0.917 10.379 1.00 39.88 181 TYR A CA 1
ATOM 1444 C C . TYR A 1 181 ? 12.883 0.898 9.654 1.00 39.88 181 TYR A C 1
ATOM 1446 O O . TYR A 1 181 ? 13.340 1.944 9.198 1.00 39.88 181 TYR A O 1
ATOM 1454 N N . GLN A 1 182 ? 13.530 -0.263 9.552 1.00 39.00 182 GLN A N 1
ATOM 1455 C CA . GLN A 1 182 ? 14.579 -0.457 8.554 1.00 39.00 182 GLN A CA 1
ATOM 1456 C C . GLN A 1 182 ? 13.904 -0.413 7.176 1.00 39.00 182 GLN A C 1
ATOM 1458 O O . GLN A 1 182 ? 13.605 -1.435 6.569 1.00 39.00 182 GLN A O 1
ATOM 1463 N N . LEU A 1 183 ? 13.611 0.800 6.706 1.00 45.50 183 LEU A N 1
ATOM 1464 C CA . LEU A 1 183 ? 13.668 1.138 5.293 1.00 45.50 183 LEU A CA 1
ATOM 1465 C C . LEU A 1 183 ? 15.144 1.038 4.909 1.00 45.50 183 LEU A C 1
ATOM 1467 O O . LEU A 1 183 ? 15.835 2.042 4.784 1.00 45.50 183 LEU A O 1
ATOM 1471 N N . THR A 1 184 ? 15.663 -0.180 4.820 1.00 46.94 184 THR A N 1
ATOM 1472 C CA . THR A 1 184 ? 16.866 -0.420 4.040 1.00 46.94 184 THR A CA 1
ATOM 1473 C C . THR A 1 184 ? 16.349 -0.723 2.643 1.00 46.94 184 THR A C 1
ATOM 1475 O O . THR A 1 184 ? 16.137 -1.879 2.280 1.00 46.94 184 THR A O 1
ATOM 1478 N N . ASP A 1 185 ? 16.059 0.338 1.874 1.00 53.66 185 ASP A N 1
ATOM 1479 C CA . ASP A 1 185 ? 15.789 0.211 0.432 1.00 53.66 185 ASP A CA 1
ATOM 1480 C C . ASP A 1 185 ? 16.854 -0.712 -0.205 1.00 53.66 185 ASP A C 1
ATOM 1482 O O . ASP A 1 185 ? 16.518 -1.554 -1.033 1.00 53.66 185 ASP A O 1
ATOM 1486 N N . ASP A 1 186 ? 18.095 -0.686 0.295 1.00 57.97 186 ASP A N 1
ATOM 1487 C CA . ASP A 1 186 ? 19.218 -1.536 -0.125 1.00 57.97 186 ASP A CA 1
ATOM 1488 C C . ASP A 1 186 ? 19.014 -3.055 0.104 1.00 57.97 186 ASP A C 1
ATOM 1490 O O . ASP A 1 186 ? 19.400 -3.877 -0.733 1.00 57.97 186 ASP A O 1
ATOM 1494 N N . ASP A 1 187 ? 18.351 -3.484 1.188 1.00 69.38 187 ASP A N 1
ATOM 1495 C CA . ASP A 1 187 ? 18.102 -4.918 1.417 1.00 69.38 187 ASP A CA 1
ATOM 1496 C C . ASP A 1 187 ? 16.970 -5.454 0.544 1.00 69.38 187 ASP A C 1
ATOM 1498 O O . ASP A 1 187 ? 16.927 -6.656 0.262 1.00 69.38 187 ASP A O 1
ATOM 1502 N N . CYS A 1 188 ? 16.064 -4.579 0.105 1.00 79.62 188 CYS A N 1
ATOM 1503 C CA . CYS A 1 188 ? 14.850 -4.951 -0.615 1.00 79.62 188 CYS A CA 1
ATOM 1504 C C . CYS A 1 188 ? 14.867 -4.611 -2.107 1.00 79.62 188 CYS A C 1
ATOM 1506 O O . CYS A 1 188 ? 13.914 -4.960 -2.808 1.00 79.62 188 CYS A O 1
ATOM 1508 N N . THR A 1 189 ? 15.915 -3.956 -2.603 1.00 85.94 189 THR A N 1
ATOM 1509 C CA . THR A 1 189 ? 16.061 -3.591 -4.016 1.00 85.94 189 THR A CA 1
ATOM 1510 C C . THR A 1 189 ? 17.195 -4.355 -4.688 1.00 85.94 189 THR A C 1
ATOM 1512 O O . THR A 1 189 ? 18.214 -4.676 -4.084 1.00 85.94 189 THR A O 1
ATOM 1515 N N . GLU A 1 190 ? 17.009 -4.690 -5.956 1.00 88.81 190 GLU A N 1
ATOM 1516 C CA . GLU A 1 190 ? 18.041 -5.226 -6.834 1.00 88.81 190 GLU A CA 1
ATOM 1517 C C . GLU A 1 190 ? 18.177 -4.340 -8.071 1.00 88.81 190 GLU A C 1
ATOM 1519 O O . GLU A 1 190 ? 17.193 -3.784 -8.571 1.00 88.81 190 GLU A O 1
ATOM 1524 N N . ASN A 1 191 ? 19.409 -4.218 -8.560 1.00 90.75 191 ASN A N 1
ATOM 1525 C CA . ASN A 1 191 ? 19.695 -3.539 -9.813 1.00 90.75 191 ASN A CA 1
ATOM 1526 C C . ASN A 1 191 ? 19.267 -4.420 -10.986 1.00 90.75 191 ASN A C 1
ATOM 1528 O O . ASN A 1 191 ? 19.605 -5.601 -11.054 1.00 90.75 191 ASN A O 1
ATOM 1532 N N . ILE A 1 192 ? 18.548 -3.821 -11.926 1.00 94.06 192 ILE A N 1
ATOM 1533 C CA . ILE A 1 192 ? 18.139 -4.444 -13.181 1.00 94.06 192 ILE A CA 1
ATOM 1534 C C . ILE A 1 192 ? 18.353 -3.482 -14.346 1.00 94.06 192 ILE A C 1
ATOM 1536 O O . ILE A 1 192 ? 18.337 -2.268 -14.167 1.00 94.06 192 ILE A O 1
ATOM 1540 N N . TYR A 1 193 ? 18.454 -4.014 -15.555 1.00 95.94 193 TYR A N 1
ATOM 1541 C CA . TYR A 1 193 ? 18.544 -3.245 -16.792 1.00 95.94 193 TYR A CA 1
ATOM 1542 C C . TYR A 1 193 ? 17.248 -3.462 -17.580 1.00 95.94 193 TYR A C 1
ATOM 1544 O O . TYR A 1 193 ? 17.028 -4.558 -18.105 1.00 95.94 193 TYR A O 1
ATOM 1552 N N . PRO A 1 194 ? 16.328 -2.479 -17.604 1.00 96.56 194 PRO A N 1
ATOM 1553 C CA . PRO A 1 194 ? 15.028 -2.636 -18.244 1.00 96.56 194 PRO A CA 1
ATOM 1554 C C . PRO A 1 194 ? 15.136 -2.972 -19.731 1.00 96.56 194 PRO A C 1
ATOM 1556 O O . PRO A 1 194 ? 15.946 -2.382 -20.446 1.00 96.56 194 PRO A O 1
ATOM 1559 N N . VAL A 1 195 ? 14.258 -3.862 -20.192 1.00 96.88 195 VAL A N 1
ATOM 1560 C CA . VAL A 1 195 ? 14.114 -4.241 -21.600 1.00 96.88 195 VAL A CA 1
ATOM 1561 C C . VAL A 1 195 ? 12.690 -3.932 -22.060 1.00 96.88 195 VAL A C 1
ATOM 1563 O O . VAL A 1 195 ? 11.715 -4.336 -21.427 1.00 96.88 195 VAL A O 1
ATOM 1566 N N . GLN A 1 196 ? 12.555 -3.174 -23.149 1.00 96.31 196 GLN A N 1
ATOM 1567 C CA . GLN A 1 196 ? 11.268 -2.769 -23.718 1.00 96.31 196 GLN A CA 1
ATOM 1568 C C . GLN A 1 196 ? 11.241 -2.987 -25.227 1.00 96.31 196 GLN A C 1
ATOM 1570 O O . GLN A 1 196 ? 12.193 -2.652 -25.929 1.00 96.31 196 GLN A O 1
ATOM 1575 N N . LYS A 1 197 ? 10.101 -3.446 -25.745 1.00 94.69 197 LYS A N 1
ATOM 1576 C CA . LYS A 1 197 ? 9.845 -3.473 -27.185 1.00 94.69 197 LYS A CA 1
ATOM 1577 C C . LYS A 1 197 ? 9.458 -2.077 -27.682 1.00 94.69 197 LYS A C 1
ATOM 1579 O O . LYS A 1 197 ? 8.586 -1.430 -27.093 1.00 94.69 197 LYS A O 1
ATOM 1584 N N . LYS A 1 198 ? 10.073 -1.613 -28.770 1.00 92.38 198 LYS A N 1
ATOM 1585 C CA . LYS A 1 198 ? 9.761 -0.345 -29.452 1.00 92.38 198 LYS A CA 1
ATOM 1586 C C . LYS A 1 198 ? 9.522 -0.616 -30.937 1.00 92.38 198 LYS A C 1
ATOM 1588 O O . LYS A 1 198 ? 10.427 -0.560 -31.760 1.00 92.38 198 LYS A O 1
ATOM 1593 N N . GLY A 1 199 ? 8.277 -0.932 -31.290 1.00 90.25 199 GLY A N 1
ATOM 1594 C CA . GLY A 1 199 ? 7.944 -1.328 -32.660 1.00 90.25 199 GLY A CA 1
ATOM 1595 C C . GLY A 1 199 ? 8.677 -2.622 -33.053 1.00 90.25 199 GLY A C 1
ATOM 1596 O O . GLY A 1 199 ? 8.487 -3.629 -32.365 1.00 90.25 199 GLY A O 1
ATOM 1597 N N . PRO A 1 200 ? 9.495 -2.628 -34.126 1.00 93.94 200 PRO A N 1
ATOM 1598 C CA . PRO A 1 200 ? 10.233 -3.810 -34.572 1.00 93.94 200 PRO A CA 1
ATOM 1599 C C . PRO A 1 200 ? 11.560 -4.033 -33.827 1.00 93.94 200 PRO A C 1
ATOM 1601 O O . PRO A 1 200 ? 12.295 -4.957 -34.181 1.00 93.94 200 PRO A O 1
ATOM 1604 N N . THR A 1 201 ? 11.899 -3.204 -32.836 1.00 96.44 201 THR A N 1
ATOM 1605 C CA . THR A 1 201 ? 13.156 -3.313 -32.086 1.00 96.44 201 THR A CA 1
ATOM 1606 C C . THR A 1 201 ? 12.933 -3.684 -30.624 1.00 96.44 201 THR A C 1
ATOM 1608 O O . THR A 1 201 ? 11.888 -3.395 -30.029 1.00 96.44 201 THR A O 1
ATOM 1611 N N . TRP A 1 202 ? 13.954 -4.299 -30.037 1.00 97.31 202 TRP A N 1
ATOM 1612 C CA . TRP A 1 202 ? 14.079 -4.506 -28.602 1.00 97.31 202 TRP A CA 1
ATOM 1613 C C . TRP A 1 202 ? 15.166 -3.602 -28.056 1.00 97.31 202 TRP A C 1
ATOM 1615 O O . TRP A 1 202 ? 16.271 -3.558 -28.593 1.00 97.31 202 TRP A O 1
ATOM 1625 N N . CYS A 1 203 ? 14.833 -2.864 -27.002 1.00 97.56 203 CYS A N 1
ATOM 1626 C CA . CYS A 1 203 ? 15.719 -1.887 -26.400 1.00 97.56 203 CYS A CA 1
ATOM 1627 C C . CYS A 1 203 ? 16.062 -2.283 -24.969 1.00 97.56 203 CYS A C 1
ATOM 1629 O O . CYS A 1 203 ? 15.147 -2.540 -24.186 1.00 97.56 203 CYS A O 1
ATOM 1631 N N . ALA A 1 204 ? 17.346 -2.272 -24.622 1.00 97.25 204 ALA A N 1
ATOM 1632 C CA . ALA A 1 204 ? 17.850 -2.577 -23.288 1.00 97.25 204 ALA A CA 1
ATOM 1633 C C . ALA A 1 204 ? 18.635 -1.390 -22.722 1.00 97.25 204 ALA A C 1
ATOM 1635 O O . ALA A 1 204 ? 19.407 -0.746 -23.437 1.00 97.25 204 ALA A O 1
ATOM 1636 N N . ALA A 1 205 ? 18.419 -1.081 -21.445 1.00 96.06 205 ALA A N 1
ATOM 1637 C CA . ALA A 1 205 ? 19.142 -0.014 -20.762 1.00 96.06 205 ALA A CA 1
ATOM 1638 C C . ALA A 1 205 ? 20.618 -0.380 -20.545 1.00 96.06 205 ALA A C 1
ATOM 1640 O O . ALA A 1 205 ? 20.935 -1.524 -20.233 1.00 96.06 205 ALA A O 1
ATOM 1641 N N . TYR A 1 206 ? 21.506 0.608 -20.645 1.00 92.62 206 TYR A N 1
ATOM 1642 C CA . TYR A 1 206 ? 22.918 0.467 -20.267 1.00 92.62 206 TYR A CA 1
ATOM 1643 C C . TYR A 1 206 ? 23.176 0.831 -18.803 1.00 92.62 206 TYR A C 1
ATOM 1645 O O . TYR A 1 206 ? 24.198 0.454 -18.238 1.00 92.62 206 TYR A O 1
ATOM 1653 N N . GLU A 1 207 ? 22.250 1.563 -18.187 1.00 90.00 207 GLU A N 1
ATOM 1654 C CA . GLU A 1 207 ? 22.310 1.984 -16.791 1.00 90.00 207 GLU A CA 1
ATOM 1655 C C . GLU A 1 207 ? 21.297 1.178 -15.966 1.00 90.00 207 GLU A C 1
ATOM 1657 O O . GLU A 1 207 ? 20.175 0.941 -16.436 1.00 90.00 207 GLU A O 1
ATOM 1662 N N . PRO A 1 208 ? 21.667 0.737 -14.750 1.00 92.50 208 PRO A N 1
ATOM 1663 C CA . PRO A 1 208 ? 20.765 -0.026 -13.911 1.00 92.50 208 PRO A CA 1
ATOM 1664 C C . PRO A 1 208 ? 19.661 0.860 -13.328 1.00 92.50 208 PRO A C 1
ATOM 1666 O O . PRO A 1 208 ? 19.825 2.056 -13.098 1.00 92.50 208 PRO A O 1
ATOM 1669 N N . THR A 1 209 ? 18.539 0.225 -13.019 1.00 89.25 209 THR A N 1
ATOM 1670 C CA . THR A 1 209 ? 17.426 0.789 -12.256 1.00 89.25 209 THR A CA 1
ATOM 1671 C C . THR A 1 209 ? 17.044 -0.161 -11.137 1.00 89.25 209 THR A C 1
ATOM 1673 O O . THR A 1 209 ? 17.245 -1.371 -11.242 1.00 89.25 209 THR A O 1
ATOM 1676 N N . LEU A 1 210 ? 16.469 0.378 -10.068 1.00 89.81 210 LEU A N 1
ATOM 1677 C CA . LEU A 1 210 ? 16.015 -0.423 -8.942 1.00 89.81 210 LEU A CA 1
ATOM 1678 C C . LEU A 1 210 ? 14.706 -1.157 -9.254 1.00 89.81 210 LEU A C 1
ATOM 1680 O O . LEU A 1 210 ? 13.721 -0.572 -9.718 1.00 89.81 210 LEU A O 1
ATOM 1684 N N . LYS A 1 211 ? 14.677 -2.440 -8.903 1.00 90.44 211 LYS A N 1
ATOM 1685 C CA . LYS A 1 211 ? 13.483 -3.282 -8.799 1.00 90.44 211 LYS A CA 1
ATOM 1686 C C . LYS A 1 211 ? 13.404 -3.857 -7.388 1.00 90.44 211 LYS A C 1
ATOM 1688 O O . LYS A 1 211 ? 14.427 -4.093 -6.764 1.00 90.44 211 LYS A O 1
ATOM 1693 N N . CYS A 1 212 ? 12.205 -4.121 -6.875 1.00 87.25 212 CYS A N 1
ATOM 1694 C CA . CYS A 1 212 ? 12.083 -4.838 -5.605 1.00 87.25 212 CYS A CA 1
ATOM 1695 C C . CYS A 1 212 ? 12.454 -6.322 -5.758 1.00 87.25 212 CYS A C 1
ATOM 1697 O O . CYS A 1 212 ? 11.940 -6.991 -6.659 1.00 87.25 212 CYS A O 1
ATOM 1699 N N . LYS A 1 213 ? 13.282 -6.835 -4.838 1.00 87.69 213 LYS A N 1
ATOM 1700 C CA . LYS A 1 213 ? 13.636 -8.258 -4.739 1.00 87.69 213 LYS A CA 1
ATOM 1701 C C . LYS A 1 213 ? 12.390 -9.123 -4.532 1.00 87.69 213 LYS A C 1
ATOM 1703 O O . LYS A 1 213 ? 11.351 -8.666 -4.047 1.00 87.69 213 LYS A O 1
ATOM 1708 N N . SER A 1 214 ? 12.510 -10.413 -4.836 1.00 82.06 214 SER A N 1
ATOM 1709 C CA . SER A 1 214 ? 11.483 -11.398 -4.475 1.00 82.06 214 SER A CA 1
ATOM 1710 C C . SER A 1 214 ? 11.205 -11.374 -2.963 1.00 82.06 214 SER A C 1
ATOM 1712 O O . SER A 1 214 ? 12.134 -11.325 -2.159 1.00 82.06 214 SER A O 1
ATOM 1714 N N . GLY A 1 215 ? 9.928 -11.383 -2.572 1.00 75.19 215 GLY A N 1
ATOM 1715 C CA . GLY A 1 215 ? 9.501 -11.249 -1.170 1.00 75.19 215 GLY A CA 1
ATOM 1716 C C . GLY A 1 215 ? 9.376 -9.804 -0.663 1.00 75.19 215 GLY A C 1
ATOM 1717 O O . GLY A 1 215 ? 8.884 -9.590 0.445 1.00 75.19 215 GLY A O 1
ATOM 1718 N N . CYS A 1 216 ? 9.756 -8.810 -1.470 1.00 82.06 216 CYS A N 1
ATOM 1719 C CA . CYS A 1 216 ? 9.534 -7.393 -1.195 1.00 82.06 216 CYS A CA 1
ATOM 1720 C C . CYS A 1 216 ? 8.302 -6.862 -1.934 1.00 82.06 216 CYS A C 1
ATOM 1722 O O . CYS A 1 216 ? 7.939 -7.333 -3.013 1.00 82.06 216 CYS A O 1
ATOM 1724 N N . VAL A 1 217 ? 7.676 -5.831 -1.371 1.00 77.75 217 VAL A N 1
ATOM 1725 C CA . VAL A 1 217 ? 6.550 -5.128 -1.987 1.00 77.75 217 VAL A CA 1
ATOM 1726 C C . VAL A 1 217 ? 7.012 -3.770 -2.490 1.00 77.75 217 VAL A C 1
ATOM 1728 O O . VAL A 1 217 ? 7.545 -2.964 -1.730 1.00 77.75 217 VAL A O 1
ATOM 1731 N N . GLN A 1 218 ? 6.730 -3.488 -3.762 1.00 80.44 218 GLN A N 1
ATOM 1732 C CA . GLN A 1 218 ? 6.883 -2.151 -4.323 1.00 80.44 218 GLN A CA 1
ATOM 1733 C C . GLN A 1 218 ? 5.735 -1.243 -3.881 1.00 80.44 218 GLN A C 1
ATOM 1735 O O . GLN A 1 218 ? 4.591 -1.427 -4.313 1.00 80.44 218 GLN A O 1
ATOM 1740 N N . VAL A 1 219 ? 6.060 -0.241 -3.064 1.00 72.75 219 VAL A N 1
ATOM 1741 C CA . VAL A 1 219 ? 5.092 0.736 -2.530 1.00 72.75 219 VAL A CA 1
ATOM 1742 C C . VAL A 1 219 ? 5.104 2.055 -3.304 1.00 72.75 219 VAL A C 1
ATOM 1744 O O . VAL A 1 219 ? 4.157 2.828 -3.226 1.00 72.75 219 VAL A O 1
ATOM 1747 N N . GLY A 1 220 ? 6.136 2.288 -4.119 1.00 71.38 220 GLY A N 1
ATOM 1748 C CA . GLY A 1 220 ? 6.223 3.457 -4.988 1.00 71.38 220 GLY A CA 1
ATOM 1749 C C . GLY A 1 220 ? 7.067 3.211 -6.233 1.00 71.38 220 GLY A C 1
ATOM 1750 O O . GLY A 1 220 ? 7.935 2.333 -6.270 1.00 71.38 220 GLY A O 1
ATOM 1751 N N . PHE A 1 221 ? 6.826 4.008 -7.271 1.00 83.06 221 PHE A N 1
ATOM 1752 C CA . PHE A 1 221 ? 7.699 4.092 -8.438 1.00 83.06 221 PHE A CA 1
ATOM 1753 C C . PHE A 1 221 ? 8.041 5.546 -8.745 1.00 83.06 221 PHE A C 1
ATOM 1755 O O . PHE A 1 221 ? 7.303 6.461 -8.378 1.00 83.06 221 PHE A O 1
ATOM 1762 N N . LYS A 1 222 ? 9.157 5.746 -9.437 1.00 84.44 222 LYS A N 1
ATOM 1763 C C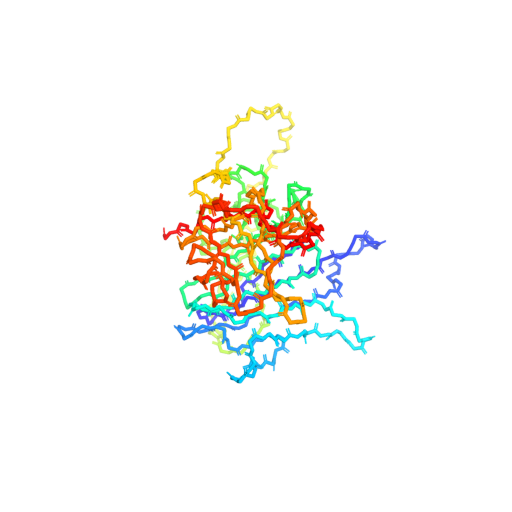A . LYS A 1 222 ? 9.524 7.010 -10.074 1.00 84.44 222 LYS A CA 1
ATOM 1764 C C . LYS A 1 222 ? 9.701 6.764 -11.573 1.00 84.44 222 LYS A C 1
ATOM 1766 O O . LYS A 1 222 ? 10.074 5.667 -11.992 1.00 84.44 222 LYS A O 1
ATOM 1771 N N . LEU A 1 223 ? 9.352 7.758 -12.384 1.00 88.00 223 LEU A N 1
ATOM 1772 C CA . LEU A 1 223 ? 9.620 7.722 -13.820 1.00 88.00 223 LEU A CA 1
ATOM 1773 C C . LEU A 1 223 ? 11.060 8.175 -14.039 1.00 88.00 223 LEU A C 1
ATOM 1775 O O . LEU A 1 223 ? 11.388 9.326 -13.759 1.00 88.00 223 LEU A O 1
ATOM 1779 N N . THR A 1 224 ? 11.891 7.274 -14.544 1.00 87.75 224 THR A N 1
ATOM 1780 C CA . THR A 1 224 ? 13.311 7.526 -14.799 1.00 87.75 224 THR A CA 1
ATOM 1781 C C . THR A 1 224 ? 13.565 7.475 -16.301 1.00 87.75 224 THR A C 1
ATOM 1783 O O . THR A 1 224 ? 12.941 6.695 -17.022 1.00 87.75 224 THR A O 1
ATOM 1786 N N . LYS A 1 225 ? 14.460 8.334 -16.788 1.00 94.88 225 LYS A N 1
ATOM 1787 C CA . LYS A 1 225 ? 14.969 8.288 -18.160 1.00 94.88 225 LYS A CA 1
ATOM 1788 C C . LYS A 1 225 ? 16.363 7.679 -18.118 1.00 94.88 225 LYS A C 1
ATOM 1790 O O . LYS A 1 225 ? 17.212 8.225 -17.426 1.00 94.88 225 LYS A O 1
ATOM 1795 N N . VAL A 1 226 ? 16.567 6.576 -18.829 1.00 94.00 226 VAL A N 1
ATOM 1796 C CA . VAL A 1 226 ? 17.847 5.854 -18.862 1.00 94.00 226 VAL A CA 1
ATOM 1797 C C . VAL A 1 226 ? 18.380 5.756 -20.281 1.00 94.00 226 VAL A C 1
ATOM 1799 O O . VAL A 1 226 ? 17.606 5.615 -21.235 1.00 94.00 226 VAL A O 1
ATOM 1802 N N . ASN A 1 227 ? 19.702 5.811 -20.411 1.00 95.12 227 ASN A N 1
ATOM 1803 C CA . ASN A 1 227 ? 20.374 5.553 -21.678 1.00 95.12 227 ASN A CA 1
ATOM 1804 C C . ASN A 1 227 ? 20.229 4.075 -22.053 1.00 95.12 227 ASN A C 1
ATOM 1806 O O . ASN A 1 227 ? 20.392 3.188 -21.212 1.00 95.12 227 ASN A O 1
ATOM 1810 N N . ALA A 1 228 ? 19.913 3.806 -23.316 1.00 96.88 228 ALA A N 1
ATOM 1811 C CA . ALA A 1 228 ? 19.627 2.465 -23.800 1.00 96.88 228 ALA A CA 1
ATOM 1812 C C . ALA A 1 228 ? 20.063 2.271 -25.252 1.00 96.88 228 ALA A C 1
ATOM 1814 O O . ALA A 1 228 ? 20.195 3.226 -26.020 1.00 96.88 228 ALA A O 1
ATOM 1815 N N . GLY A 1 229 ? 20.234 1.011 -25.629 1.00 97.25 229 GLY A N 1
ATOM 1816 C CA . GLY A 1 229 ? 20.480 0.580 -26.996 1.00 97.25 229 GLY A CA 1
ATOM 1817 C C . GLY A 1 229 ? 19.303 -0.216 -27.542 1.00 97.25 229 GLY A C 1
ATOM 1818 O O . GLY A 1 229 ? 18.662 -0.929 -26.776 1.00 97.25 229 GLY A O 1
ATOM 1819 N N . CYS A 1 230 ? 19.012 -0.105 -28.839 1.00 97.50 230 CYS A N 1
ATOM 1820 C CA . CYS A 1 230 ? 17.981 -0.885 -29.520 1.00 97.50 230 CYS A CA 1
ATOM 1821 C C . CYS A 1 230 ? 18.549 -1.725 -30.664 1.00 97.50 230 CYS A C 1
ATOM 1823 O O . CYS A 1 230 ? 19.270 -1.215 -31.525 1.00 97.50 230 CYS A O 1
ATOM 1825 N N . TRP A 1 231 ? 18.120 -2.983 -30.726 1.00 97.50 231 TRP A N 1
ATOM 1826 C CA . TRP A 1 231 ? 18.440 -3.923 -31.794 1.00 97.50 231 TRP A CA 1
ATOM 1827 C C . TRP A 1 231 ? 17.182 -4.297 -32.579 1.00 97.50 231 TRP A C 1
ATOM 1829 O O . TRP A 1 231 ? 16.102 -4.407 -31.987 1.00 97.50 231 TRP A O 1
ATOM 1839 N N . PRO A 1 232 ? 17.287 -4.506 -33.903 1.00 96.81 232 PRO A N 1
ATOM 1840 C CA . PRO A 1 232 ? 16.266 -5.218 -34.666 1.00 96.81 232 PRO A CA 1
ATOM 1841 C C . PRO A 1 232 ? 15.931 -6.568 -34.020 1.00 96.81 232 PRO A C 1
ATOM 1843 O O . PRO A 1 232 ? 16.810 -7.218 -33.460 1.00 96.81 232 PRO A O 1
ATOM 1846 N N . SER A 1 233 ? 14.664 -6.984 -34.092 1.00 93.31 233 SER A N 1
ATOM 1847 C CA . SER A 1 233 ? 14.177 -8.194 -33.403 1.00 93.31 233 SER A CA 1
ATOM 1848 C C . SER A 1 233 ? 14.877 -9.493 -33.843 1.00 93.31 233 SER A C 1
ATOM 1850 O O . SER A 1 233 ? 14.894 -10.454 -33.089 1.00 93.31 233 SER A O 1
ATOM 1852 N N . ASP A 1 234 ? 15.457 -9.529 -35.041 1.00 94.06 234 ASP A N 1
ATOM 1853 C 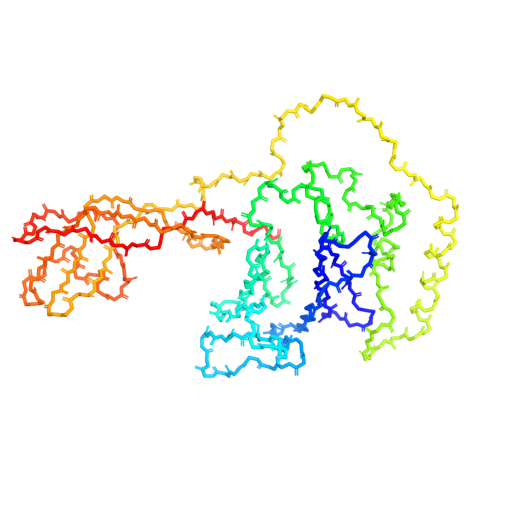CA . ASP A 1 234 ? 16.247 -10.640 -35.593 1.00 94.06 234 ASP A CA 1
ATOM 1854 C C . ASP A 1 234 ? 17.738 -10.588 -35.208 1.00 94.06 234 ASP A C 1
ATOM 1856 O O . ASP A 1 234 ? 18.498 -11.487 -35.557 1.00 94.06 234 ASP A O 1
ATOM 1860 N N . LYS A 1 235 ? 18.170 -9.530 -34.512 1.00 95.75 235 LYS A N 1
ATOM 1861 C CA . LYS A 1 235 ? 19.570 -9.262 -34.144 1.00 95.75 235 LYS A CA 1
ATOM 1862 C C . LYS A 1 235 ? 19.730 -8.894 -32.669 1.00 95.75 235 LYS A C 1
ATOM 1864 O O . LYS A 1 235 ? 20.647 -8.153 -32.317 1.00 95.75 235 LYS A O 1
ATOM 1869 N N . VAL A 1 236 ? 18.807 -9.341 -31.819 1.00 94.75 236 VAL A N 1
ATOM 1870 C CA . VAL A 1 236 ? 18.885 -9.110 -30.373 1.00 94.75 236 VAL A CA 1
ATOM 1871 C C . VAL A 1 236 ? 20.024 -9.959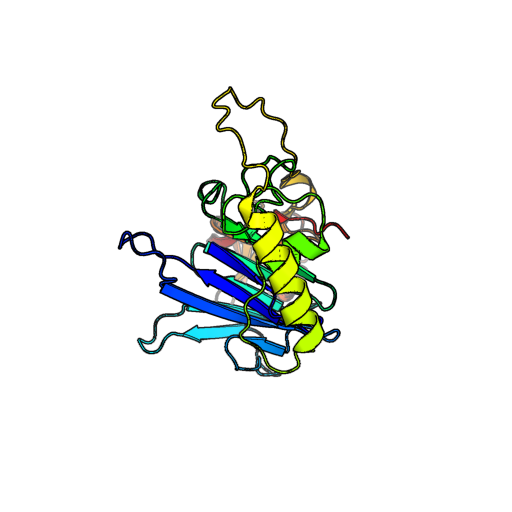 -29.799 1.00 94.75 236 VAL A C 1
ATOM 1873 O O . VAL A 1 236 ? 20.043 -11.161 -30.057 1.00 94.75 236 VAL A O 1
ATOM 1876 N N . PRO A 1 237 ? 20.962 -9.372 -29.037 1.00 96.31 237 PRO A N 1
ATOM 1877 C CA . PRO A 1 237 ? 22.041 -10.121 -28.402 1.00 96.31 237 PRO A CA 1
ATOM 1878 C C . PRO A 1 237 ? 21.530 -11.191 -27.429 1.00 96.31 237 PRO A C 1
ATOM 1880 O O . PRO A 1 237 ? 20.533 -10.973 -26.733 1.00 96.31 237 PRO A O 1
ATOM 1883 N N . ASP A 1 238 ? 22.242 -12.315 -27.326 1.00 96.31 238 ASP A N 1
ATOM 1884 C CA . ASP A 1 238 ? 21.852 -13.465 -26.494 1.00 96.31 238 ASP A CA 1
ATOM 1885 C C . ASP A 1 238 ? 21.650 -13.112 -25.011 1.00 96.31 238 ASP A C 1
ATOM 1887 O O . ASP A 1 238 ? 20.793 -13.686 -24.335 1.00 96.31 238 ASP A O 1
ATOM 1891 N N . ASP A 1 239 ? 22.406 -12.143 -24.493 1.00 92.44 239 ASP A N 1
ATOM 1892 C CA . ASP A 1 239 ? 22.296 -11.646 -23.121 1.00 92.44 239 ASP A CA 1
ATOM 1893 C C . ASP A 1 239 ? 21.083 -10.724 -22.905 1.00 92.44 239 ASP A C 1
ATOM 1895 O O . ASP A 1 239 ? 20.628 -10.571 -21.768 1.00 92.44 239 ASP A O 1
ATOM 1899 N N . VAL A 1 240 ? 20.506 -10.173 -23.980 1.00 95.69 240 VAL A N 1
ATOM 1900 C CA . VAL A 1 240 ? 19.301 -9.326 -23.969 1.00 95.69 240 VAL A CA 1
ATOM 1901 C C . VAL A 1 240 ? 18.016 -10.139 -24.167 1.00 95.69 240 VAL A C 1
ATOM 1903 O O . VAL A 1 240 ? 16.998 -9.807 -23.550 1.00 95.69 240 VAL A O 1
ATOM 1906 N N . ILE A 1 241 ? 18.053 -11.230 -24.944 1.00 91.81 241 ILE A N 1
ATOM 1907 C CA . ILE A 1 241 ? 16.894 -12.100 -25.250 1.00 91.81 241 ILE A CA 1
ATOM 1908 C C . ILE A 1 241 ? 16.075 -12.495 -23.997 1.00 91.81 241 ILE A C 1
ATOM 1910 O O . ILE A 1 241 ? 14.842 -12.400 -24.026 1.00 91.81 241 ILE A O 1
ATOM 1914 N N . PRO A 1 242 ? 16.675 -12.876 -22.845 1.00 91.44 242 PRO A N 1
ATOM 1915 C CA . PRO A 1 242 ? 15.907 -13.206 -21.640 1.00 91.44 242 PRO A CA 1
ATOM 1916 C C . PRO A 1 242 ? 15.019 -12.057 -21.138 1.00 91.44 242 PRO A C 1
ATOM 1918 O O . PRO A 1 242 ? 13.988 -12.293 -20.492 1.00 91.44 242 PRO A O 1
ATOM 1921 N N . GLY A 1 243 ? 15.418 -10.817 -21.423 1.00 91.12 243 GLY A N 1
ATOM 1922 C CA . GLY A 1 243 ? 14.699 -9.604 -21.068 1.00 91.12 243 GLY A CA 1
ATOM 1923 C C . GLY A 1 243 ? 13.440 -9.366 -21.887 1.00 91.12 243 GLY A C 1
ATOM 1924 O O . GLY A 1 243 ? 12.547 -8.684 -21.394 1.00 91.12 243 GLY A O 1
ATOM 1925 N N . GLU A 1 244 ? 13.293 -9.977 -23.063 1.00 89.06 244 GLU A N 1
ATOM 1926 C CA . GLU A 1 244 ? 12.084 -9.831 -23.885 1.00 89.06 244 GLU A CA 1
ATOM 1927 C C . GLU A 1 244 ? 10.832 -10.310 -23.146 1.00 89.06 244 GLU A C 1
ATOM 1929 O O . GLU A 1 244 ? 9.784 -9.663 -23.160 1.00 89.06 244 GLU A O 1
ATOM 1934 N N . LYS A 1 245 ? 10.959 -11.437 -22.435 1.00 85.81 245 LYS A N 1
ATOM 1935 C CA . LYS A 1 245 ? 9.877 -12.008 -21.626 1.00 85.81 245 LYS A CA 1
ATOM 1936 C C . LYS A 1 245 ? 9.837 -11.431 -20.213 1.00 85.81 245 LYS A C 1
ATOM 1938 O O . LYS A 1 245 ? 8.758 -11.225 -19.665 1.00 85.81 245 LYS A O 1
ATOM 1943 N N . LYS A 1 246 ? 11.002 -11.217 -19.591 1.00 87.06 246 LYS A N 1
ATOM 1944 C CA . LYS A 1 246 ? 11.095 -10.758 -18.192 1.00 87.06 246 LYS A CA 1
ATOM 1945 C C . LYS A 1 246 ? 10.848 -9.255 -18.035 1.00 87.06 246 LYS A C 1
ATOM 1947 O O . LYS A 1 246 ? 10.511 -8.814 -16.938 1.00 87.06 246 LYS A O 1
ATOM 1952 N N . GLY A 1 247 ? 11.029 -8.481 -19.104 1.00 92.88 247 GLY A N 1
ATOM 1953 C CA . GLY A 1 247 ? 11.031 -7.017 -19.110 1.00 92.88 247 GLY A CA 1
ATOM 1954 C C . GLY A 1 247 ? 12.330 -6.390 -18.588 1.00 92.88 247 GLY A C 1
ATOM 1955 O O . GLY A 1 247 ? 12.393 -5.172 -18.425 1.00 92.88 247 GLY A O 1
ATOM 1956 N N . TYR A 1 248 ? 13.347 -7.196 -18.271 1.00 94.44 248 TYR A N 1
ATOM 1957 C CA . TYR A 1 248 ? 14.649 -6.744 -17.781 1.00 94.44 248 TYR A CA 1
ATOM 1958 C C . TYR A 1 248 ? 15.704 -7.857 -17.851 1.00 94.44 248 TYR A C 1
ATOM 1960 O O . TYR A 1 248 ? 15.368 -9.044 -17.858 1.00 94.44 248 TYR A O 1
ATOM 1968 N N . ILE A 1 249 ? 16.972 -7.456 -17.811 1.00 92.25 249 ILE A N 1
ATOM 1969 C CA . ILE A 1 249 ? 18.147 -8.319 -17.626 1.00 92.25 249 ILE A CA 1
ATOM 1970 C C . ILE A 1 249 ? 18.931 -7.876 -16.378 1.00 92.25 249 ILE A C 1
ATOM 1972 O O . ILE A 1 249 ? 18.667 -6.811 -15.821 1.00 92.25 249 ILE A O 1
ATOM 1976 N N . THR A 1 250 ? 19.836 -8.715 -15.873 1.00 91.56 250 THR A N 1
ATOM 1977 C CA . THR A 1 250 ? 20.545 -8.478 -14.593 1.00 91.56 250 THR A CA 1
ATOM 1978 C C . THR A 1 250 ? 21.938 -7.877 -14.757 1.00 91.56 250 THR A C 1
ATOM 1980 O O . THR A 1 250 ? 22.508 -7.402 -13.784 1.00 91.56 250 THR A O 1
ATOM 1983 N N . ASN A 1 251 ? 22.468 -7.878 -15.978 1.00 89.62 251 ASN A N 1
ATOM 1984 C CA . ASN A 1 251 ? 23.742 -7.270 -16.351 1.00 89.62 251 ASN A CA 1
ATOM 1985 C C . ASN A 1 251 ? 23.495 -6.313 -17.525 1.00 89.62 251 ASN A C 1
ATOM 1987 O O . ASN A 1 251 ? 22.535 -6.540 -18.265 1.00 89.62 251 ASN A O 1
ATOM 1991 N N . PRO A 1 252 ? 24.309 -5.261 -17.710 1.00 91.75 252 PRO A N 1
ATOM 1992 C CA . PRO A 1 252 ? 24.165 -4.402 -18.877 1.00 91.75 252 PRO A CA 1
ATOM 1993 C C . PRO A 1 252 ? 24.442 -5.213 -20.151 1.00 91.75 252 PRO A C 1
ATOM 1995 O O . PRO A 1 252 ? 25.241 -6.152 -20.086 1.00 91.75 252 PRO A O 1
ATOM 1998 N N . PRO A 1 253 ? 23.844 -4.842 -21.298 1.00 93.62 253 PRO A N 1
ATOM 1999 C CA . PRO A 1 253 ? 24.172 -5.462 -22.577 1.00 93.62 253 PRO A CA 1
ATOM 2000 C C . PRO A 1 253 ? 25.683 -5.431 -22.831 1.00 93.62 253 PRO A C 1
ATOM 2002 O O . PRO A 1 253 ? 26.308 -4.373 -22.708 1.00 93.62 253 PRO A O 1
ATOM 2005 N N . ALA A 1 254 ? 26.266 -6.578 -23.177 1.00 89.62 254 ALA A N 1
ATOM 2006 C CA . ALA A 1 254 ? 27.699 -6.706 -23.432 1.00 89.62 254 ALA A CA 1
ATOM 2007 C C . ALA A 1 254 ? 28.128 -5.937 -24.691 1.00 89.62 254 ALA A C 1
ATOM 2009 O O . ALA A 1 254 ? 29.219 -5.366 -24.750 1.00 89.62 254 ALA A O 1
ATOM 2010 N N . GLU A 1 255 ? 27.249 -5.897 -25.691 1.00 89.94 255 GLU A N 1
ATOM 2011 C CA . GLU A 1 255 ? 27.480 -5.208 -26.954 1.00 89.94 255 GLU A CA 1
ATOM 2012 C C . GLU A 1 255 ? 26.776 -3.849 -26.994 1.00 89.94 255 GLU A C 1
ATOM 2014 O O . GLU A 1 255 ? 25.710 -3.644 -26.410 1.00 89.94 255 GLU A O 1
ATOM 2019 N N . LYS A 1 256 ? 27.359 -2.896 -27.731 1.00 90.19 256 LYS A N 1
ATOM 2020 C CA . LYS A 1 256 ? 26.695 -1.622 -28.021 1.00 90.19 256 LYS A CA 1
ATOM 2021 C C . LYS A 1 256 ? 25.730 -1.798 -29.186 1.00 90.19 256 LYS A C 1
ATOM 2023 O O . LYS A 1 256 ? 26.105 -2.281 -30.250 1.00 90.19 256 LYS A O 1
ATOM 2028 N N . ALA A 1 257 ? 24.502 -1.345 -28.994 1.00 93.25 257 ALA A N 1
ATOM 2029 C CA . ALA A 1 257 ? 23.473 -1.364 -30.015 1.00 93.25 257 ALA A CA 1
ATOM 2030 C C . ALA A 1 257 ? 23.793 -0.445 -31.204 1.00 93.25 257 ALA A C 1
ATOM 2032 O O . ALA A 1 257 ? 24.424 0.603 -31.027 1.00 93.25 257 ALA A O 1
ATOM 2033 N N . PRO A 1 258 ? 23.260 -0.763 -32.397 1.00 91.50 258 PRO A N 1
ATOM 2034 C CA . PRO A 1 258 ? 23.370 0.105 -33.569 1.00 91.50 258 PRO A CA 1
ATOM 2035 C C . PRO A 1 258 ? 22.609 1.430 -33.406 1.00 91.50 258 PRO A C 1
ATOM 2037 O O . PRO A 1 258 ? 22.946 2.415 -34.058 1.00 91.50 258 PRO A O 1
ATOM 2040 N N . VAL A 1 259 ? 21.583 1.469 -32.549 1.00 94.19 259 VAL A N 1
ATOM 2041 C CA . VAL A 1 259 ? 20.766 2.662 -32.297 1.00 94.19 259 VAL A CA 1
ATOM 2042 C C . VAL A 1 259 ? 20.736 2.949 -30.804 1.00 94.19 259 VAL A C 1
ATOM 2044 O O . VAL A 1 259 ? 20.303 2.108 -30.020 1.00 94.19 259 VAL A O 1
ATOM 2047 N N . ASN A 1 260 ? 21.149 4.155 -30.416 1.00 95.31 260 ASN A N 1
ATOM 2048 C CA . ASN A 1 260 ? 21.046 4.630 -29.038 1.00 95.31 260 ASN A CA 1
ATOM 2049 C C . ASN A 1 260 ? 19.761 5.436 -28.850 1.00 95.31 260 ASN A C 1
ATOM 2051 O O . ASN A 1 260 ? 19.399 6.258 -29.694 1.00 95.31 260 ASN A O 1
ATOM 2055 N N . VAL A 1 261 ? 19.085 5.214 -27.729 1.00 95.38 261 VAL A N 1
ATOM 2056 C CA . VAL A 1 261 ? 17.840 5.891 -27.365 1.00 95.38 261 VAL A CA 1
ATOM 2057 C C . VAL A 1 261 ? 17.833 6.236 -25.879 1.00 95.38 261 VAL A C 1
ATOM 2059 O O . VAL A 1 261 ? 18.629 5.725 -25.093 1.00 95.38 261 VAL A O 1
ATOM 2062 N N . ILE A 1 262 ? 16.871 7.065 -25.482 1.00 95.31 262 ILE A N 1
ATOM 2063 C CA . ILE A 1 262 ? 16.526 7.279 -24.077 1.00 95.31 262 ILE A CA 1
ATOM 2064 C C . ILE A 1 262 ? 15.219 6.537 -23.798 1.00 95.31 262 ILE A C 1
ATOM 2066 O O . ILE A 1 262 ? 14.188 6.834 -24.408 1.00 95.31 262 ILE A O 1
ATOM 2070 N N . LEU A 1 263 ? 15.241 5.581 -22.869 1.00 93.38 263 LEU A N 1
ATOM 2071 C CA . LEU A 1 263 ? 14.042 4.872 -22.427 1.00 93.38 263 LEU A CA 1
ATOM 2072 C C . LEU A 1 263 ? 13.435 5.550 -21.201 1.00 93.38 263 LEU A C 1
ATOM 2074 O O . LEU A 1 263 ? 14.113 5.786 -20.206 1.00 93.38 263 LEU A O 1
ATOM 2078 N N . ALA A 1 264 ? 12.127 5.802 -21.253 1.00 93.31 264 ALA A N 1
ATOM 2079 C CA . ALA A 1 264 ? 11.339 6.108 -20.066 1.00 93.31 264 ALA A CA 1
ATOM 2080 C C . ALA A 1 264 ? 10.926 4.796 -19.381 1.00 93.31 264 ALA A C 1
ATOM 2082 O O . ALA A 1 264 ? 10.250 3.951 -19.981 1.00 93.31 264 ALA A O 1
ATOM 2083 N N . VAL A 1 265 ? 11.334 4.621 -18.127 1.00 91.88 265 VAL A N 1
ATOM 2084 C CA . VAL A 1 265 ? 11.139 3.395 -17.344 1.00 91.88 265 VAL A CA 1
ATOM 2085 C C . VAL A 1 265 ? 10.505 3.710 -15.989 1.00 91.88 265 VAL A C 1
ATOM 2087 O O . VAL A 1 265 ? 10.619 4.821 -15.470 1.00 91.88 265 VAL A O 1
ATOM 2090 N N . LYS A 1 266 ? 9.801 2.727 -15.418 1.00 87.81 266 LYS A N 1
ATOM 2091 C CA . LYS A 1 266 ? 9.248 2.804 -14.060 1.00 87.81 266 LYS A CA 1
ATOM 2092 C C . LYS A 1 266 ? 10.222 2.127 -13.104 1.00 87.81 266 LYS A C 1
ATOM 2094 O O . LYS A 1 266 ? 10.238 0.905 -13.012 1.00 87.81 266 LYS A O 1
ATOM 2099 N N . GLU A 1 267 ? 11.014 2.926 -12.409 1.00 89.31 267 GLU A N 1
ATOM 2100 C CA . GLU A 1 267 ? 11.975 2.457 -11.413 1.00 89.31 267 GLU A CA 1
ATOM 2101 C C . GLU A 1 267 ? 11.309 2.372 -10.035 1.00 89.31 267 GLU A C 1
ATOM 2103 O O . GLU A 1 267 ? 10.476 3.217 -9.687 1.00 89.31 267 GLU A O 1
ATOM 2108 N N . ALA A 1 268 ? 11.660 1.365 -9.235 1.00 85.38 268 ALA A N 1
ATOM 2109 C CA . ALA A 1 268 ? 11.203 1.286 -7.855 1.00 85.38 268 ALA A CA 1
ATOM 2110 C C . ALA A 1 268 ? 11.732 2.490 -7.060 1.00 85.38 268 ALA A C 1
ATOM 2112 O O . ALA A 1 268 ? 12.931 2.747 -7.013 1.00 85.38 268 ALA A O 1
ATOM 2113 N N . LYS A 1 269 ? 10.819 3.250 -6.446 1.00 81.06 269 LYS A N 1
ATOM 2114 C CA . LYS A 1 269 ? 11.181 4.365 -5.555 1.00 81.06 269 LYS A CA 1
ATOM 2115 C C . LYS A 1 269 ? 11.355 3.886 -4.117 1.00 81.06 269 LYS A C 1
ATOM 2117 O O . LYS A 1 269 ? 12.156 4.451 -3.389 1.00 81.06 269 LYS A O 1
ATOM 2122 N N . SER A 1 270 ? 10.557 2.897 -3.719 1.00 75.56 270 SER A N 1
ATOM 2123 C CA . SER A 1 270 ? 10.541 2.371 -2.359 1.00 75.56 270 SER A CA 1
ATOM 2124 C C . SER A 1 270 ? 10.092 0.915 -2.374 1.00 75.56 270 SER A C 1
ATOM 2126 O O . SER A 1 270 ? 9.049 0.584 -2.963 1.00 75.56 270 SER A O 1
ATOM 2128 N N . CYS A 1 271 ? 10.869 0.062 -1.714 1.00 78.94 271 CYS A N 1
ATOM 2129 C CA . CYS A 1 271 ? 10.594 -1.363 -1.565 1.00 78.94 271 CYS A CA 1
ATOM 2130 C C . CYS A 1 271 ? 10.577 -1.732 -0.085 1.00 78.94 271 CYS A C 1
ATOM 2132 O O . CYS A 1 271 ? 11.498 -1.404 0.655 1.00 78.94 271 CYS A O 1
ATOM 2134 N N . VAL A 1 272 ? 9.539 -2.445 0.355 1.00 72.25 272 VAL A N 1
ATOM 2135 C CA . VAL A 1 272 ? 9.392 -2.808 1.769 1.00 72.25 272 VAL A CA 1
ATOM 2136 C C . VAL A 1 272 ? 9.333 -4.318 1.935 1.00 72.25 272 VAL A C 1
ATOM 2138 O O . VAL A 1 272 ? 8.574 -5.006 1.246 1.00 72.25 272 VAL A O 1
ATOM 2141 N N . LYS A 1 273 ? 10.131 -4.835 2.875 1.00 72.31 273 LYS A N 1
ATOM 2142 C CA . LYS A 1 273 ? 10.113 -6.242 3.278 1.00 72.31 273 LYS A CA 1
ATOM 2143 C C . LYS A 1 273 ? 8.937 -6.454 4.223 1.00 72.31 273 LYS A C 1
ATOM 2145 O O . LYS A 1 273 ? 8.859 -5.801 5.263 1.00 72.31 273 LYS A O 1
ATOM 2150 N N . GLN A 1 274 ? 8.020 -7.354 3.880 1.00 56.03 274 GLN A N 1
ATOM 2151 C CA . GLN A 1 274 ? 6.965 -7.739 4.815 1.00 56.03 274 GLN A CA 1
ATOM 2152 C C . GLN A 1 274 ? 7.599 -8.561 5.943 1.00 56.03 274 GLN A C 1
ATOM 2154 O O . GLN A 1 274 ? 8.237 -9.579 5.678 1.00 56.03 274 GLN A O 1
ATOM 2159 N N . LYS A 1 275 ? 7.476 -8.102 7.194 1.00 53.31 275 LYS A N 1
ATOM 2160 C CA . LYS A 1 275 ? 7.754 -8.963 8.348 1.00 53.31 275 LYS A CA 1
ATOM 2161 C C . LYS A 1 275 ? 6.571 -9.914 8.514 1.00 53.31 275 LYS A C 1
ATOM 2163 O O . LYS A 1 275 ? 5.430 -9.455 8.499 1.00 53.31 275 LYS A O 1
ATOM 2168 N N . HIS A 1 276 ? 6.880 -11.205 8.591 1.00 44.88 276 HIS A N 1
ATOM 2169 C CA . HIS A 1 276 ? 5.962 -12.231 9.075 1.00 44.88 276 HIS A CA 1
ATOM 2170 C C . HIS A 1 276 ? 5.711 -12.041 10.568 1.00 44.88 276 HIS A C 1
ATOM 2172 O O . HIS A 1 276 ? 6.667 -11.614 11.261 1.00 44.88 276 HIS A O 1
#

Organism: NCBI:txid96803

Secondary structure (DSSP, 8-state):
-EEEEBTTSTTEEEEEEPPSSSSS---SEEEEEEEETTEEEEETTEEPPTT-SEEEEE-TTS-EEEEEEEETTEEEEEETTSEEEEEETTEEEEEESSGGGTTT-EETT--SSS-GGGTTB-TTSBB-S-HHHHHHHH-BS--TT--HHHHHHHHHHHHHHHHH--B------------SS---HHHHEEEEEEEEEETTEEEEESS-EEEEPTTEEEEEEEEEEEEEEEEETTS--TTTHHHHHHSEESS--SSPPSEEEEEEEEEEEEEEEPP-